Protein AF-A0A1F2QXH3-F1 (afdb_monomer)

Nearest PDB structures (foldseek):
  6x6k-assembly1_AY  TM=5.437E-01  e=1.494E-07  Helicobacter pylori
  6odi-assembly1_b  TM=5.733E-01  e=6.926E-06  Helicobacter pylori
  8cb2-assembly1_BBB  TM=4.309E-01  e=3.042E-05  Helicobacter pylori
  4m2i-assembly2_D  TM=3.153E-01  e=5.247E+00  Streptomyces lavendulae subsp. lavendulae

Solvent-accessible surface area (backbone atoms only — not comparable to full-atom values): 11620 Å² total; per-residue (Å²): 133,90,84,88,84,89,84,82,87,82,92,78,90,79,85,83,77,81,82,71,80,77,81,65,80,76,73,74,74,61,45,71,45,76,43,61,47,71,45,68,47,38,27,28,28,72,49,68,50,31,30,87,76,52,48,59,70,41,73,47,48,23,35,24,72,47,68,34,65,60,84,96,43,74,72,44,53,52,67,17,35,42,32,29,32,27,70,39,57,36,56,32,25,42,85,63,58,61,4,33,36,32,60,43,40,51,32,36,35,41,87,88,72,53,72,43,83,39,54,42,39,48,75,46,62,70,60,83,50,42,74,44,99,86,22,25,42,29,21,49,82,49,66,69,60,50,52,48,44,20,50,48,26,16,51,54,22,19,53,55,21,27,75,77,49,40,75,65,22,16,54,54,20,20,51,54,18,26,51,52,23,44,52,50,43,61,72,37,63,47,42,53,31,73,48,47,53,64,36,43,35,28,31,27,26,74,48,64,41,80,37,76,45,127

pLDDT: mean 84.42, std 15.08, range [40.59, 98.19]

Structure (mmCIF, N/CA/C/O backbone):
data_AF-A0A1F2QXH3-F1
#
_entry.id   AF-A0A1F2QXH3-F1
#
loop_
_atom_site.group_PDB
_atom_site.id
_atom_site.type_symbol
_atom_site.label_atom_id
_atom_site.label_alt_id
_atom_site.label_comp_id
_atom_site.label_asym_id
_atom_site.label_entity_id
_atom_site.label_seq_id
_atom_site.pdbx_PDB_ins_code
_atom_site.Cartn_x
_atom_site.Cartn_y
_atom_site.Cartn_z
_atom_site.occupancy
_atom_site.B_iso_or_equiv
_atom_site.auth_seq_id
_atom_site.auth_comp_id
_atom_site.auth_asym_id
_atom_site.auth_atom_id
_atom_site.pdbx_PDB_model_num
ATOM 1 N N . MET A 1 1 ? -89.488 -0.429 72.319 1.00 43.19 1 MET A N 1
ATOM 2 C CA . MET A 1 1 ? -89.016 -1.521 71.449 1.00 43.19 1 MET A CA 1
ATOM 3 C C . MET A 1 1 ? -87.520 -1.339 71.277 1.00 43.19 1 MET A C 1
ATOM 5 O O . MET A 1 1 ? -87.099 -0.407 70.608 1.00 43.19 1 MET A O 1
ATOM 9 N N . ASP A 1 2 ? -86.755 -2.146 72.014 1.00 47.56 2 ASP A N 1
ATOM 10 C CA . ASP A 1 2 ? -85.315 -2.367 71.854 1.00 47.56 2 ASP A CA 1
ATOM 11 C C . ASP A 1 2 ? -84.936 -2.566 70.381 1.00 47.56 2 ASP A C 1
ATOM 13 O O . ASP A 1 2 ? -85.626 -3.320 69.706 1.00 47.56 2 ASP A O 1
ATOM 17 N N . VAL A 1 3 ? -83.804 -2.004 69.939 1.00 47.72 3 VAL A N 1
ATOM 18 C CA . VAL A 1 3 ? -82.635 -2.803 69.523 1.00 47.72 3 V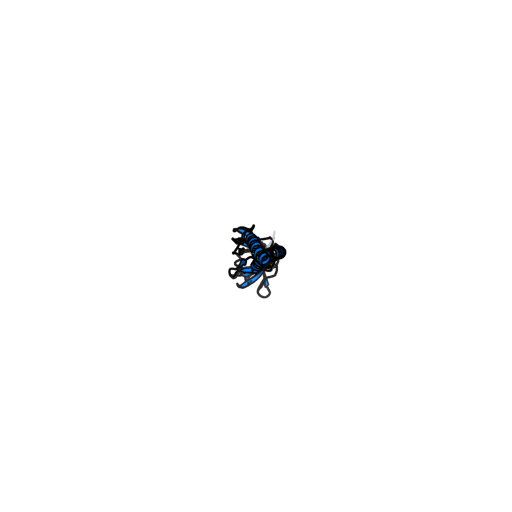AL A CA 1
ATOM 19 C C . VAL A 1 3 ? -81.353 -1.976 69.711 1.00 47.72 3 VAL A C 1
ATOM 21 O O . VAL A 1 3 ? -81.217 -0.843 69.260 1.00 47.72 3 VAL A O 1
ATOM 24 N N . LYS A 1 4 ? -80.422 -2.611 70.423 1.00 43.75 4 LYS A N 1
ATOM 25 C CA . LYS A 1 4 ? -79.055 -2.234 70.795 1.00 43.75 4 LYS A CA 1
ATOM 26 C C . LYS A 1 4 ? -78.066 -2.210 69.615 1.00 43.75 4 LYS A C 1
ATOM 28 O O . LYS A 1 4 ? -78.210 -3.018 68.704 1.00 43.75 4 LYS A O 1
ATOM 33 N N . ARG A 1 5 ? -76.956 -1.473 69.807 1.00 47.88 5 ARG A N 1
ATOM 34 C CA . ARG A 1 5 ? -75.513 -1.852 69.656 1.00 47.88 5 ARG A CA 1
ATOM 35 C C . ARG A 1 5 ? -74.710 -0.733 68.967 1.00 47.88 5 ARG A C 1
ATOM 37 O O . ARG A 1 5 ? -75.031 -0.373 67.849 1.00 47.88 5 ARG A O 1
ATOM 44 N N . THR A 1 6 ? -73.799 -0.014 69.637 1.00 51.16 6 THR A N 1
ATOM 45 C CA . THR A 1 6 ? -72.435 -0.374 70.118 1.00 51.16 6 THR A CA 1
ATOM 46 C C . THR A 1 6 ? -71.360 -0.403 69.015 1.00 51.16 6 THR A C 1
ATOM 48 O O . THR A 1 6 ? -71.464 -1.199 68.092 1.00 51.16 6 THR A O 1
ATOM 51 N N . GLY A 1 7 ? -70.277 0.371 69.218 1.00 40.81 7 GLY A N 1
ATOM 52 C CA . GLY A 1 7 ? -68.955 0.259 68.556 1.00 40.81 7 GLY A CA 1
ATOM 53 C C . GLY A 1 7 ? -68.508 1.595 67.941 1.00 40.81 7 GLY A C 1
ATOM 54 O O . GLY A 1 7 ? -69.050 1.996 66.926 1.00 40.81 7 GLY A O 1
ATOM 55 N N . LYS A 1 8 ? -67.714 2.462 68.587 1.00 40.59 8 LYS A N 1
ATOM 56 C CA . LYS A 1 8 ? -66.284 2.389 68.967 1.00 40.59 8 LYS A CA 1
ATOM 57 C C . LYS A 1 8 ? -65.335 2.219 67.760 1.00 40.59 8 LYS A C 1
ATOM 59 O O . LYS A 1 8 ? -65.174 1.111 67.279 1.00 40.59 8 LYS A O 1
ATOM 64 N N . THR A 1 9 ? -64.725 3.352 67.369 1.00 46.78 9 THR A N 1
ATOM 65 C CA . THR A 1 9 ? -63.380 3.587 66.780 1.00 46.78 9 THR A CA 1
ATOM 66 C C . THR A 1 9 ? -62.863 2.672 65.663 1.00 46.78 9 THR A C 1
ATOM 68 O O . THR A 1 9 ? -62.807 1.468 65.852 1.00 46.78 9 THR A O 1
ATOM 71 N N . ILE A 1 10 ? -62.295 3.262 64.602 1.00 43.28 10 ILE A N 1
ATOM 72 C CA . ILE A 1 10 ? -60.870 3.150 64.202 1.00 43.28 10 ILE A CA 1
ATOM 73 C C . ILE A 1 10 ? -60.689 3.915 62.879 1.00 43.28 10 ILE A C 1
ATOM 75 O O . ILE A 1 10 ? -61.309 3.604 61.866 1.00 43.28 10 ILE A O 1
ATOM 79 N N . ALA A 1 11 ? -59.837 4.939 62.913 1.00 46.81 11 ALA A N 1
ATOM 80 C CA . ALA A 1 11 ? -59.249 5.544 61.730 1.00 46.81 11 ALA A CA 1
ATOM 81 C C . ALA A 1 11 ? -58.214 4.572 61.151 1.00 46.81 11 ALA A C 1
ATOM 83 O O . ALA A 1 11 ? -57.360 4.097 61.897 1.00 46.81 11 ALA A O 1
ATOM 84 N N . LEU A 1 12 ? -58.256 4.304 59.847 1.00 42.94 12 LEU A N 1
ATOM 85 C CA . LEU A 1 12 ? -57.142 3.670 59.149 1.00 42.94 12 LEU A CA 1
ATOM 86 C C . LEU A 1 12 ? -57.014 4.273 57.749 1.00 42.94 12 LEU A C 1
ATOM 88 O O . LEU A 1 12 ? -57.861 4.084 56.879 1.00 42.94 12 LEU A O 1
ATOM 92 N N . ALA A 1 13 ? -55.946 5.047 57.582 1.00 46.00 13 ALA A N 1
ATOM 93 C CA . ALA A 1 13 ? -55.437 5.496 56.303 1.00 46.00 13 ALA A CA 1
ATOM 94 C C . ALA A 1 13 ? -54.865 4.295 55.537 1.00 46.00 13 ALA A C 1
ATOM 96 O O . ALA A 1 13 ? -54.108 3.505 56.098 1.00 46.00 13 ALA A O 1
ATOM 97 N N . ALA A 1 14 ? -55.186 4.186 54.251 1.00 41.81 14 ALA A N 1
ATOM 98 C CA . ALA A 1 14 ? -54.519 3.272 53.333 1.00 41.81 14 ALA A CA 1
ATOM 99 C C . ALA A 1 14 ? -54.140 4.055 52.071 1.00 41.81 14 ALA A C 1
ATOM 101 O O . ALA A 1 14 ? -54.942 4.237 51.158 1.00 41.81 14 ALA A O 1
ATOM 102 N N . ALA A 1 15 ? -52.912 4.574 52.070 1.00 46.06 15 ALA A N 1
ATOM 103 C CA . ALA A 1 15 ? -52.264 5.127 50.893 1.00 46.06 15 ALA A CA 1
ATOM 104 C C . ALA A 1 15 ? -51.845 3.964 49.981 1.00 46.06 15 ALA A C 1
ATOM 106 O O . ALA A 1 15 ? -51.003 3.146 50.350 1.00 46.06 15 ALA A O 1
ATOM 107 N N . LEU A 1 16 ? -52.460 3.877 48.803 1.00 46.31 16 LEU A N 1
ATOM 108 C CA . LEU A 1 16 ? -52.134 2.884 47.786 1.00 46.31 16 LEU A CA 1
ATOM 109 C C . LEU A 1 16 ? -50.914 3.380 46.989 1.00 46.31 16 LEU A C 1
ATOM 111 O O . LEU A 1 16 ? -51.040 4.161 46.048 1.00 46.31 16 LEU A O 1
ATOM 115 N N . LEU A 1 17 ? -49.716 2.962 47.400 1.00 46.75 17 LEU A N 1
ATOM 116 C CA . LEU A 1 17 ? -48.492 3.108 46.610 1.00 46.75 17 LEU A CA 1
ATOM 117 C C . LEU A 1 17 ? -48.537 2.098 45.453 1.00 46.75 17 LEU A C 1
ATOM 119 O O . LEU A 1 17 ? -48.364 0.899 45.666 1.00 46.75 17 LEU A O 1
ATOM 123 N N . LEU A 1 18 ? -48.770 2.579 44.227 1.00 54.09 18 LEU A N 1
ATOM 124 C CA . LEU A 1 18 ? -48.532 1.799 43.012 1.00 54.09 18 LEU A CA 1
ATOM 125 C C . LEU A 1 18 ? -47.026 1.519 42.886 1.00 54.09 18 LEU A C 1
ATOM 127 O O . LEU A 1 18 ? -46.257 2.357 42.418 1.00 54.09 18 LEU A O 1
ATOM 131 N N . ALA A 1 19 ? -46.611 0.321 43.286 1.00 54.59 19 ALA A N 1
ATOM 132 C CA . ALA A 1 19 ? -45.308 -0.245 42.971 1.00 54.59 19 ALA A CA 1
ATOM 133 C C . ALA A 1 19 ? -45.301 -0.733 41.510 1.00 54.59 19 ALA A C 1
ATOM 135 O O . ALA A 1 19 ? -45.427 -1.923 41.231 1.00 54.59 19 ALA A O 1
ATOM 136 N N . GLY A 1 20 ? -45.197 0.201 40.565 1.00 52.56 20 GLY A N 1
ATOM 137 C CA . GLY A 1 20 ? -44.789 -0.114 39.199 1.00 52.56 20 GLY A CA 1
ATOM 138 C C . GLY A 1 20 ? -43.276 -0.291 39.182 1.00 52.56 20 GLY A C 1
ATOM 139 O O . GLY A 1 20 ? -42.546 0.694 39.267 1.00 52.56 20 GLY A O 1
ATOM 140 N N . ALA A 1 21 ? -42.802 -1.535 39.125 1.00 58.12 21 ALA A N 1
ATOM 141 C CA . ALA A 1 21 ? -41.397 -1.828 38.887 1.00 58.12 21 ALA A CA 1
ATOM 142 C C . ALA A 1 21 ? -41.008 -1.252 37.519 1.00 58.12 21 ALA A C 1
ATOM 144 O O . ALA A 1 21 ? -41.403 -1.763 36.474 1.00 58.12 21 ALA A O 1
ATOM 145 N N . LEU A 1 22 ? -40.273 -0.142 37.532 1.00 52.62 22 LEU A N 1
ATOM 146 C CA . LEU A 1 22 ? -39.547 0.331 36.366 1.00 52.62 22 LEU A CA 1
ATOM 147 C C . LEU A 1 22 ? -38.442 -0.697 36.098 1.00 52.62 22 LEU A C 1
ATOM 149 O O . LEU A 1 22 ? -37.388 -0.648 36.731 1.00 52.62 22 LEU A O 1
ATOM 153 N N . ASP A 1 23 ? -38.691 -1.631 35.181 1.00 54.94 23 ASP A N 1
ATOM 154 C CA . ASP A 1 23 ? -37.639 -2.367 34.475 1.00 54.94 23 ASP A CA 1
ATOM 155 C C . ASP A 1 23 ? -36.848 -1.344 33.648 1.00 54.94 23 ASP A C 1
ATOM 157 O O . ASP A 1 23 ? -37.063 -1.145 32.451 1.00 54.94 23 ASP A O 1
ATOM 161 N N . LEU A 1 24 ? -35.965 -0.602 34.319 1.00 64.44 24 LEU A N 1
ATOM 162 C CA . LEU A 1 24 ? -34.979 0.215 33.637 1.00 64.44 24 LEU A CA 1
ATOM 163 C C . LEU A 1 24 ? -34.060 -0.764 32.903 1.00 64.44 24 LEU A C 1
ATOM 165 O O . LEU A 1 24 ? -33.480 -1.633 33.566 1.00 64.44 24 LEU A O 1
ATOM 169 N N . PRO A 1 25 ? -33.895 -0.659 31.570 1.00 59.31 25 PRO A N 1
ATOM 170 C CA . PRO A 1 25 ? -32.881 -1.438 30.887 1.00 59.31 25 PRO A CA 1
ATOM 171 C C . PRO A 1 25 ? -31.562 -1.129 31.585 1.00 59.31 25 PRO A C 1
ATOM 173 O O . PRO A 1 25 ? -31.112 0.019 31.633 1.00 59.31 25 PRO A O 1
ATOM 176 N N . ARG A 1 26 ? -30.986 -2.155 32.212 1.00 57.62 26 ARG A N 1
ATOM 177 C CA . ARG A 1 26 ? -29.678 -2.081 32.845 1.00 57.62 26 ARG A CA 1
ATOM 178 C C . ARG A 1 26 ? -28.713 -1.772 31.709 1.00 57.62 26 ARG A C 1
ATOM 180 O O . ARG A 1 26 ? -28.350 -2.679 30.969 1.00 57.62 26 ARG A O 1
ATOM 187 N N . LEU A 1 27 ? -28.389 -0.491 31.511 1.00 59.16 27 LEU A N 1
ATOM 188 C CA . LEU A 1 27 ? -27.343 -0.064 30.592 1.00 59.16 27 LEU A CA 1
ATOM 189 C C . LEU A 1 27 ? -26.111 -0.872 30.981 1.00 59.16 27 LEU A C 1
ATOM 191 O O . LEU A 1 27 ? -25.538 -0.652 32.049 1.00 59.16 27 LEU A O 1
ATOM 195 N N . ALA A 1 28 ? -25.784 -1.879 30.170 1.00 58.53 28 ALA A N 1
ATOM 196 C CA . ALA A 1 28 ? -24.555 -2.626 30.319 1.00 58.53 28 ALA A CA 1
ATOM 197 C C . ALA A 1 28 ? -23.444 -1.577 30.337 1.00 58.53 28 ALA A C 1
ATOM 199 O O . ALA A 1 28 ? -23.313 -0.783 29.404 1.00 58.53 28 ALA A O 1
ATOM 200 N N . ALA A 1 29 ? -22.739 -1.476 31.460 1.00 58.69 29 ALA A N 1
ATOM 201 C CA . ALA A 1 29 ? -21.642 -0.540 31.580 1.00 58.69 29 ALA A CA 1
ATOM 202 C C . ALA A 1 29 ? -20.585 -0.987 30.569 1.00 58.69 29 ALA A C 1
ATOM 204 O O . ALA A 1 29 ? -19.941 -2.015 30.781 1.00 58.69 29 ALA A O 1
ATOM 205 N N . ALA A 1 30 ? -20.462 -0.251 29.460 1.00 61.12 30 ALA A N 1
ATOM 206 C CA . ALA A 1 30 ? -19.443 -0.495 28.449 1.00 61.12 30 ALA A CA 1
ATOM 207 C C . ALA A 1 30 ? -18.096 -0.571 29.167 1.00 61.12 30 ALA A C 1
ATOM 209 O O . ALA A 1 30 ? -17.6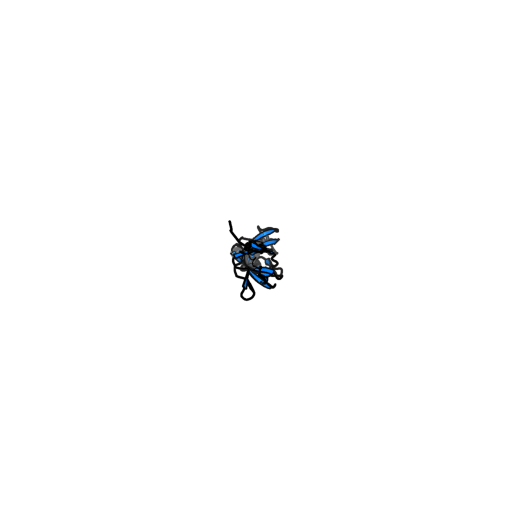34 0.404 29.772 1.00 61.12 30 ALA A O 1
ATOM 210 N N . THR A 1 31 ? -17.500 -1.759 29.186 1.00 72.62 31 THR A N 1
ATOM 211 C CA . THR A 1 31 ? -16.219 -1.939 29.848 1.00 72.62 31 THR A CA 1
ATOM 212 C C . THR A 1 31 ? -15.179 -1.415 28.878 1.00 72.62 31 THR A C 1
ATOM 214 O O . THR A 1 31 ? -14.965 -1.980 27.815 1.00 72.62 31 THR A O 1
ATOM 217 N N . ASN A 1 32 ? -14.540 -0.299 29.203 1.00 81.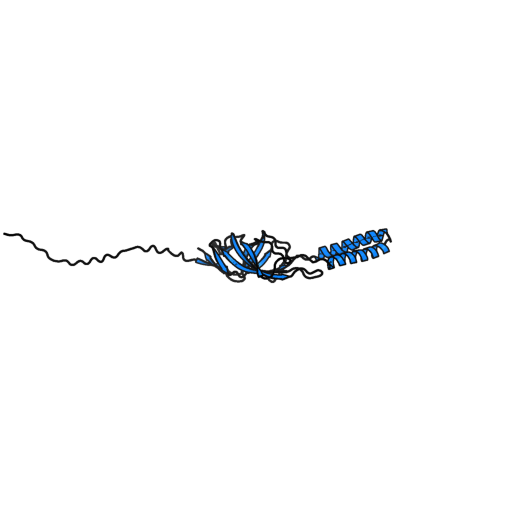00 32 ASN A N 1
ATOM 218 C CA . ASN A 1 32 ? -13.494 0.244 28.347 1.00 81.00 32 ASN A CA 1
ATOM 219 C C . ASN A 1 32 ? -12.200 -0.542 28.568 1.00 81.00 32 ASN A C 1
ATOM 221 O O . ASN A 1 32 ? -11.690 -0.610 29.688 1.00 81.00 32 ASN A O 1
ATOM 225 N N . VAL A 1 33 ? -11.658 -1.127 27.504 1.00 86.19 33 VAL A N 1
ATOM 226 C CA . VAL A 1 33 ? -10.349 -1.782 27.513 1.00 86.19 33 VAL A CA 1
ATOM 227 C C . VAL A 1 33 ? -9.360 -0.901 26.767 1.00 86.19 33 VAL A C 1
ATOM 229 O O . VAL A 1 33 ? -9.598 -0.474 25.640 1.00 86.19 33 VAL A O 1
ATOM 232 N N . LYS A 1 34 ? -8.226 -0.625 27.409 1.00 89.19 34 LYS A N 1
ATOM 233 C CA . LYS A 1 34 ? -7.138 0.140 26.808 1.00 89.19 34 LYS A CA 1
ATOM 234 C C . LYS A 1 34 ? -6.220 -0.802 26.033 1.00 89.19 34 LYS A C 1
ATOM 236 O O . LYS A 1 34 ? -5.584 -1.675 26.623 1.00 89.19 34 LYS A O 1
ATOM 241 N N . LEU A 1 35 ? -6.135 -0.609 24.724 1.00 90.50 35 LEU A N 1
ATOM 242 C CA . LEU A 1 35 ? -5.148 -1.241 23.860 1.00 90.50 35 LEU A CA 1
ATOM 243 C C . LEU A 1 35 ? -3.885 -0.361 23.871 1.00 90.50 35 LEU A C 1
ATOM 245 O O . LEU A 1 35 ? -3.965 0.798 23.464 1.00 90.50 35 LEU A O 1
ATOM 249 N N . PRO A 1 36 ? -2.745 -0.834 24.402 1.00 89.81 36 PRO A N 1
ATOM 250 C CA . PRO A 1 36 ? -1.537 -0.018 24.473 1.00 89.81 36 PRO A CA 1
ATOM 251 C C . PRO A 1 36 ? -0.963 0.263 23.079 1.00 89.81 36 PRO A C 1
ATOM 253 O O . PRO A 1 36 ? -1.231 -0.471 22.125 1.00 89.81 36 PRO A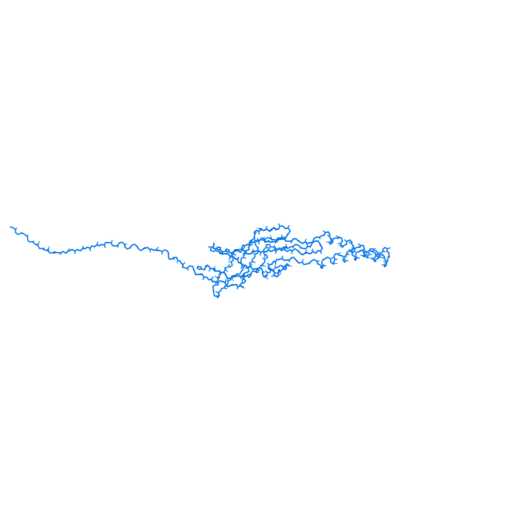 O 1
ATOM 256 N N . GLU A 1 37 ? -0.144 1.310 22.991 1.00 92.12 37 GLU A N 1
ATOM 257 C CA . GLU A 1 37 ? 0.685 1.574 21.813 1.00 92.12 37 GLU A CA 1
ATOM 258 C C . GLU A 1 37 ? 1.623 0.395 21.514 1.00 92.12 37 GLU A C 1
ATOM 260 O O . GLU A 1 37 ? 1.853 -0.491 22.346 1.00 92.12 37 GLU A O 1
ATOM 265 N N . GLY A 1 38 ? 2.132 0.344 20.291 1.00 90.38 38 GLY A N 1
ATOM 266 C CA . GLY A 1 38 ? 3.019 -0.714 19.835 1.00 90.38 38 GLY A CA 1
ATOM 267 C C . GLY A 1 38 ? 2.314 -2.024 19.466 1.00 90.38 38 GLY A C 1
ATOM 268 O O . GLY A 1 38 ? 2.963 -2.936 18.946 1.00 90.38 38 GLY A O 1
ATOM 269 N N . LYS A 1 39 ? 0.999 -2.154 19.690 1.00 92.94 39 LYS A N 1
ATOM 270 C CA . LYS A 1 39 ? 0.228 -3.323 19.245 1.00 92.94 39 LYS A CA 1
ATOM 271 C C . LYS A 1 39 ? 0.032 -3.304 17.734 1.00 92.94 39 LYS A C 1
ATOM 273 O O . LYS A 1 39 ? -0.310 -2.273 17.163 1.00 92.94 39 LYS A O 1
ATOM 278 N N . LYS A 1 40 ? 0.229 -4.471 17.114 1.00 94.81 40 LYS A N 1
ATOM 279 C CA . LYS A 1 40 ? 0.048 -4.675 15.677 1.00 94.81 40 LYS A CA 1
ATOM 280 C C . LYS A 1 40 ? -1.385 -5.079 15.351 1.00 94.81 40 LYS A C 1
ATOM 282 O O . LYS A 1 40 ? -1.970 -5.912 16.046 1.00 94.81 40 LYS A O 1
ATOM 287 N N . ILE A 1 41 ? -1.913 -4.516 14.274 1.00 95.81 41 ILE A N 1
ATOM 288 C CA . ILE A 1 41 ? -3.209 -4.846 13.692 1.00 95.81 41 ILE A CA 1
ATOM 289 C C . ILE A 1 41 ? -2.944 -5.300 12.262 1.00 95.81 41 ILE A C 1
ATOM 291 O O . ILE A 1 41 ? -2.403 -4.545 11.456 1.00 95.81 41 ILE A O 1
ATOM 295 N N . HIS A 1 42 ? -3.314 -6.541 11.962 1.00 97.12 42 HIS A N 1
ATOM 296 C CA . HIS A 1 42 ? -3.181 -7.101 10.623 1.00 97.12 42 HIS A CA 1
ATOM 297 C C . HIS A 1 42 ? -4.500 -6.981 9.880 1.00 97.12 42 HIS A C 1
ATOM 299 O O . HIS A 1 42 ? -5.556 -7.295 10.437 1.00 97.12 42 HIS A O 1
ATOM 305 N N . PHE A 1 43 ? -4.444 -6.522 8.638 1.00 97.31 43 PHE A N 1
ATOM 306 C CA . PHE A 1 43 ? -5.623 -6.327 7.811 1.00 97.31 43 PHE A CA 1
ATOM 307 C C . PHE A 1 43 ? -5.304 -6.533 6.335 1.00 97.31 43 PHE A C 1
ATOM 309 O O . PHE A 1 43 ? -4.153 -6.505 5.904 1.00 97.31 43 PHE A O 1
ATOM 316 N N . THR A 1 44 ? -6.358 -6.735 5.559 1.00 97.62 44 THR A N 1
ATOM 317 C CA . THR A 1 44 ? -6.292 -6.986 4.126 1.00 97.62 44 THR A CA 1
ATOM 318 C C . THR A 1 44 ? -6.960 -5.847 3.373 1.00 97.62 44 THR A C 1
ATOM 320 O O . THR A 1 44 ? -8.078 -5.448 3.697 1.00 97.62 44 THR A O 1
ATOM 323 N N . LEU A 1 45 ? -6.288 -5.319 2.354 1.00 97.31 45 LEU A N 1
ATOM 324 C CA . LEU A 1 45 ? -6.765 -4.164 1.597 1.00 97.31 45 LEU A CA 1
ATOM 325 C C . LEU A 1 45 ? -7.987 -4.511 0.720 1.00 97.31 45 LEU A C 1
ATOM 327 O O . LEU A 1 45 ? -7.969 -5.487 -0.034 1.00 97.31 45 LEU A O 1
ATOM 331 N N . ASN A 1 46 ? -9.039 -3.687 0.751 1.00 96.75 46 ASN A N 1
ATOM 332 C CA . ASN A 1 46 ? -10.281 -3.933 -0.007 1.00 96.75 46 ASN A CA 1
ATOM 333 C C . ASN A 1 46 ? -10.228 -3.467 -1.464 1.00 96.75 46 ASN A C 1
ATOM 335 O O . ASN A 1 46 ? -11.064 -3.850 -2.286 1.00 96.75 46 ASN A O 1
ATOM 339 N N . GLN A 1 47 ? -9.243 -2.646 -1.798 1.00 95.88 47 GLN A N 1
ATOM 340 C CA . GLN A 1 47 ? -9.098 -1.998 -3.094 1.00 95.88 47 GLN A CA 1
ATOM 341 C C . GLN A 1 47 ? -7.641 -1.995 -3.536 1.00 95.88 47 GLN A C 1
ATOM 343 O O . GLN A 1 47 ? -6.748 -2.319 -2.770 1.00 95.88 47 GLN A O 1
ATOM 348 N N . THR A 1 48 ? -7.404 -1.664 -4.801 1.00 96.00 48 THR A N 1
ATOM 349 C CA . THR A 1 48 ? -6.042 -1.516 -5.326 1.00 96.00 48 THR A CA 1
ATOM 350 C C . THR A 1 48 ? -5.612 -0.059 -5.207 1.00 96.00 48 THR A C 1
ATOM 352 O O . THR A 1 48 ? -6.349 0.817 -5.660 1.00 96.00 48 THR A O 1
ATOM 355 N N . LEU A 1 49 ? -4.424 0.191 -4.659 1.00 95.75 49 LEU A N 1
ATOM 356 C CA . LEU A 1 49 ? -3.798 1.514 -4.602 1.00 95.75 49 LEU A CA 1
ATOM 357 C C . LEU A 1 49 ? -2.582 1.543 -5.520 1.00 95.75 49 LEU A C 1
ATOM 359 O O . LEU A 1 49 ? -1.811 0.583 -5.579 1.00 95.75 49 LEU A O 1
ATOM 363 N N . ARG A 1 50 ? -2.435 2.628 -6.287 1.00 95.75 50 ARG A N 1
ATOM 364 C CA . ARG A 1 50 ? -1.351 2.741 -7.269 1.00 95.75 50 ARG A CA 1
ATOM 365 C C . ARG A 1 50 ? -0.795 4.146 -7.343 1.00 95.75 50 ARG A C 1
ATOM 367 O O . ARG A 1 50 ? -1.575 5.076 -7.516 1.00 95.75 50 ARG A O 1
ATOM 374 N N . SER A 1 51 ? 0.524 4.321 -7.347 1.00 94.44 51 SER A N 1
ATOM 375 C CA . SER A 1 51 ? 1.114 5.671 -7.426 1.00 94.44 51 SER A CA 1
ATOM 376 C C . SER A 1 51 ? 0.823 6.398 -8.745 1.00 94.44 5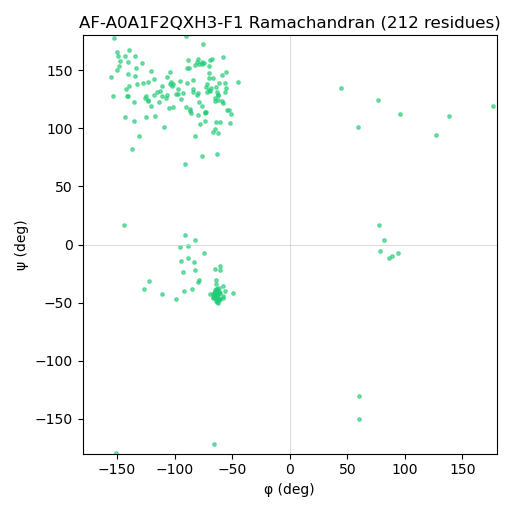1 SER A C 1
ATOM 378 O O . SER A 1 51 ? 0.895 7.620 -8.812 1.00 94.44 51 SER A O 1
ATOM 380 N N . ASP A 1 52 ? 0.475 5.676 -9.813 1.00 93.19 52 ASP A N 1
ATOM 381 C CA . ASP A 1 52 ? 0.139 6.259 -11.115 1.00 93.19 52 ASP A CA 1
ATOM 382 C C . ASP A 1 52 ? -1.341 6.630 -11.293 1.00 93.19 52 ASP A C 1
ATOM 384 O O . ASP A 1 52 ? -1.673 7.298 -12.278 1.00 93.19 52 ASP A O 1
ATOM 388 N N . ARG A 1 53 ? -2.222 6.193 -10.385 1.00 94.56 53 ARG A N 1
ATOM 389 C CA . ARG A 1 53 ? -3.675 6.429 -10.468 1.00 94.56 53 ARG A CA 1
ATOM 390 C C . ARG A 1 53 ? -4.267 7.070 -9.222 1.00 94.56 53 ARG A C 1
ATOM 392 O O . ARG A 1 53 ? -5.162 7.898 -9.372 1.00 94.56 53 ARG A O 1
ATOM 399 N N . SER A 1 54 ? -3.797 6.673 -8.046 1.00 95.56 54 SER A N 1
ATOM 400 C CA . SER A 1 54 ? -4.214 7.240 -6.770 1.00 95.56 54 SER A CA 1
ATOM 401 C C . SER A 1 54 ? -3.693 8.665 -6.616 1.00 95.56 54 SER A C 1
ATOM 403 O O . SER A 1 54 ? -2.681 9.047 -7.212 1.00 95.56 54 SER A O 1
ATOM 405 N N . ARG A 1 55 ? -4.406 9.452 -5.821 1.00 96.00 55 ARG A N 1
ATOM 406 C CA . ARG A 1 55 ? -4.112 10.851 -5.530 1.00 96.00 55 ARG A CA 1
ATOM 407 C C . ARG A 1 55 ? -4.100 11.074 -4.028 1.00 96.00 55 ARG A C 1
ATOM 409 O O . ARG A 1 55 ? -4.727 10.339 -3.272 1.00 96.00 55 ARG A O 1
ATOM 416 N N . GLU A 1 56 ? -3.392 12.113 -3.618 1.00 96.06 56 GLU A N 1
ATOM 417 C CA . GLU A 1 56 ? -3.503 12.633 -2.261 1.00 96.06 56 GLU A CA 1
ATOM 418 C C . GLU A 1 56 ? -4.969 12.972 -1.942 1.00 96.06 56 GLU A C 1
ATOM 420 O O . GLU A 1 56 ? -5.686 13.538 -2.772 1.00 96.06 56 GLU A O 1
ATOM 425 N N . GLY A 1 57 ? -5.418 12.567 -0.756 1.00 96.56 57 GLY A N 1
ATOM 426 C CA . GLY A 1 57 ? -6.803 12.653 -0.304 1.00 96.56 57 GLY A CA 1
ATOM 427 C C . GLY A 1 57 ? -7.674 11.440 -0.649 1.00 96.56 57 GLY A C 1
ATOM 428 O O . GLY A 1 57 ? -8.787 11.343 -0.125 1.00 96.56 57 GLY A O 1
ATOM 429 N N . ASP A 1 58 ? -7.203 10.498 -1.477 1.00 97.38 58 ASP A N 1
ATOM 430 C CA . ASP A 1 58 ? -7.974 9.294 -1.798 1.00 97.38 58 ASP A CA 1
ATOM 431 C C . ASP A 1 58 ? -8.211 8.451 -0.541 1.00 97.38 58 ASP A C 1
ATOM 433 O O . ASP A 1 58 ? -7.286 8.125 0.207 1.00 97.38 58 ASP A O 1
ATOM 437 N N . LYS A 1 59 ? -9.464 8.048 -0.328 1.00 97.50 59 LYS A N 1
ATOM 438 C CA . LYS A 1 59 ? -9.842 7.185 0.791 1.00 97.50 59 LYS A CA 1
ATOM 439 C C . LYS A 1 59 ? -9.616 5.721 0.454 1.00 97.50 59 LYS A C 1
ATOM 441 O O . LYS A 1 59 ? -9.926 5.261 -0.650 1.00 97.50 59 LYS A O 1
ATOM 446 N N . PHE A 1 60 ? -9.148 4.968 1.442 1.00 97.50 60 PHE A N 1
ATOM 447 C CA . PHE A 1 60 ? -9.036 3.525 1.342 1.00 97.50 60 PHE A CA 1
ATOM 448 C C . PHE A 1 60 ? -9.553 2.792 2.569 1.00 97.50 60 PHE A C 1
ATOM 450 O O . PHE A 1 60 ? -9.760 3.375 3.632 1.00 97.50 60 PHE A O 1
ATOM 457 N N . SER A 1 61 ? -9.813 1.500 2.386 1.00 97.88 61 SER A N 1
ATOM 458 C CA . SER A 1 61 ? -10.276 0.627 3.453 1.00 97.88 61 SER A CA 1
ATOM 459 C C . SER A 1 61 ? -9.630 -0.749 3.381 1.00 97.88 61 SER A C 1
ATOM 461 O O . SER A 1 61 ? -9.201 -1.208 2.315 1.00 97.88 61 SER A O 1
ATOM 463 N N . GLY A 1 62 ? -9.610 -1.426 4.518 1.00 97.69 62 GLY A N 1
ATOM 464 C CA . GLY A 1 62 ? -9.252 -2.829 4.620 1.00 97.69 62 GLY A CA 1
ATOM 465 C C . GLY A 1 62 ? -9.964 -3.502 5.782 1.00 97.69 62 GLY A C 1
ATOM 466 O O . GLY A 1 62 ? -10.550 -2.839 6.633 1.00 97.69 62 GLY A O 1
ATOM 467 N N . VAL A 1 63 ? -9.940 -4.829 5.796 1.00 98.19 63 VAL A N 1
ATOM 468 C CA . VAL A 1 63 ? -10.616 -5.644 6.810 1.00 98.19 63 VAL A CA 1
ATOM 469 C C . VAL A 1 63 ? -9.579 -6.316 7.690 1.00 98.19 63 VAL A C 1
ATOM 471 O O . VAL A 1 63 ? -8.668 -6.964 7.179 1.00 98.19 63 VAL A O 1
ATOM 474 N N . VAL A 1 64 ? -9.716 -6.169 9.006 1.00 97.75 64 VAL A N 1
ATOM 475 C CA . VAL A 1 64 ? -8.859 -6.819 10.000 1.00 97.75 64 VAL A CA 1
ATOM 476 C C . VAL A 1 64 ? -8.923 -8.330 9.811 1.00 97.75 64 VAL A C 1
ATOM 478 O O . VAL A 1 64 ? -9.995 -8.931 9.878 1.00 97.75 64 VAL A O 1
ATOM 481 N N . SER A 1 65 ? -7.760 -8.935 9.583 1.00 96.31 65 SER A N 1
ATOM 482 C CA . SER A 1 65 ? -7.602 -10.357 9.270 1.00 96.31 65 SER A CA 1
ATOM 483 C C . SER A 1 65 ? -7.305 -11.212 10.503 1.00 96.31 65 SER A C 1
ATOM 485 O O . SER A 1 65 ? -7.386 -12.435 10.432 1.00 96.31 65 SER A O 1
ATOM 487 N N . ARG A 1 66 ? -6.943 -10.590 11.637 1.00 95.06 66 ARG A N 1
ATOM 488 C CA . ARG A 1 66 ? -6.624 -11.281 12.895 1.00 95.06 66 ARG A CA 1
ATOM 489 C C . ARG A 1 66 ? -7.191 -10.555 14.112 1.00 95.06 66 ARG A C 1
ATOM 491 O O . ARG A 1 66 ? -7.012 -9.352 14.264 1.00 95.06 66 ARG A O 1
ATOM 498 N N . ASN A 1 67 ? -7.775 -11.322 15.032 1.00 94.25 67 ASN A N 1
ATOM 499 C CA . ASN A 1 67 ? -8.213 -10.834 16.342 1.00 94.25 67 ASN A CA 1
ATOM 500 C C . ASN A 1 67 ? -7.044 -10.235 17.150 1.00 94.25 67 ASN A C 1
ATOM 502 O O . ASN A 1 67 ? -6.074 -10.933 17.457 1.00 94.25 67 ASN A O 1
ATOM 506 N N . VAL A 1 68 ? -7.175 -8.979 17.576 1.00 93.19 68 VAL A N 1
ATOM 507 C CA . VAL A 1 68 ? -6.226 -8.295 18.468 1.00 93.19 68 VAL A CA 1
ATOM 508 C C . VAL A 1 68 ? -6.708 -8.431 19.906 1.00 93.19 68 VAL A C 1
ATOM 510 O O . VAL A 1 68 ? -7.840 -8.066 20.231 1.00 93.19 68 VAL A O 1
ATOM 513 N N . ARG A 1 69 ? -5.848 -8.956 20.784 1.00 90.81 69 ARG A N 1
ATOM 514 C CA . ARG A 1 69 ? -6.199 -9.291 22.171 1.00 90.81 69 ARG A CA 1
ATOM 515 C C . ARG A 1 69 ? -5.351 -8.544 23.197 1.00 90.81 69 ARG A C 1
ATOM 517 O O . ARG A 1 69 ? -4.174 -8.259 22.963 1.00 90.81 69 ARG A O 1
ATOM 524 N N . VAL A 1 70 ? -5.949 -8.277 24.357 1.00 87.25 70 VAL A N 1
ATOM 525 C CA . VAL A 1 70 ? -5.269 -7.813 25.577 1.00 87.25 70 VAL A CA 1
ATOM 526 C C . VAL A 1 70 ? -5.636 -8.780 26.698 1.00 87.25 70 VAL A C 1
ATOM 528 O O . VAL A 1 70 ? -6.788 -8.829 27.128 1.00 87.25 70 VAL A O 1
ATOM 531 N N . GLY A 1 71 ? -4.663 -9.583 27.139 1.00 85.12 71 GLY A N 1
ATOM 532 C CA . GLY A 1 71 ? -4.944 -10.756 27.972 1.00 85.12 71 GLY A CA 1
ATOM 533 C C . GLY A 1 71 ? -5.865 -11.728 27.229 1.00 85.12 71 GLY A C 1
ATOM 534 O O . GLY A 1 71 ? -5.642 -12.007 26.051 1.00 85.12 71 GLY A O 1
ATOM 535 N N . ASP A 1 72 ? -6.934 -12.164 27.892 1.00 82.44 72 ASP A N 1
ATOM 536 C CA . ASP A 1 72 ? -7.916 -13.106 27.333 1.00 82.44 72 ASP A CA 1
ATOM 537 C C . ASP A 1 72 ? -9.063 -12.428 26.564 1.00 82.44 72 ASP A C 1
ATOM 539 O O . ASP A 1 72 ? -9.940 -13.099 26.021 1.00 82.44 72 ASP A O 1
ATOM 543 N N . LYS A 1 73 ? -9.083 -11.090 26.501 1.00 85.75 73 LYS A N 1
ATOM 544 C CA . LYS A 1 73 ? -10.155 -10.333 25.841 1.00 85.75 73 LYS A CA 1
ATOM 545 C C . LYS A 1 73 ? -9.764 -9.938 24.421 1.00 85.75 73 LYS A C 1
ATOM 547 O O . LYS A 1 73 ? -8.710 -9.337 24.203 1.00 85.75 73 LYS A O 1
ATOM 552 N N . THR A 1 74 ? -10.645 -10.227 23.464 1.00 89.81 74 THR A N 1
ATOM 553 C CA . THR A 1 74 ? -10.560 -9.688 22.100 1.00 89.81 74 THR A CA 1
ATOM 554 C C . THR A 1 74 ? -11.022 -8.240 22.113 1.00 89.81 74 THR A C 1
ATOM 556 O O . THR A 1 74 ? -12.150 -7.950 22.492 1.00 89.81 74 THR A O 1
ATOM 559 N N . VAL A 1 75 ? -10.122 -7.341 21.730 1.00 91.44 75 VAL A N 1
ATOM 560 C CA . VAL A 1 75 ? -10.345 -5.895 21.749 1.00 91.44 75 VAL A CA 1
ATOM 561 C C . VAL A 1 75 ? -10.731 -5.402 20.360 1.00 91.44 75 VAL A C 1
ATOM 563 O O . VAL A 1 75 ? -11.712 -4.687 20.216 1.00 91.44 75 VAL A O 1
ATOM 566 N N . ILE A 1 76 ? -10.000 -5.833 19.331 1.00 93.88 76 ILE A N 1
ATOM 567 C CA . ILE A 1 76 ? -10.363 -5.587 17.933 1.00 93.88 76 ILE A CA 1
ATOM 568 C C . ILE A 1 76 ? -10.606 -6.953 17.294 1.00 93.88 76 ILE A C 1
ATOM 570 O O . ILE A 1 76 ? -9.653 -7.726 17.156 1.00 93.88 76 ILE A O 1
ATOM 574 N N . PRO A 1 77 ? -11.855 -7.295 16.957 1.00 94.44 77 PRO A N 1
ATOM 575 C CA . PRO A 1 77 ? -12.151 -8.554 16.302 1.00 94.44 77 PRO A CA 1
ATOM 576 C C . PRO A 1 77 ? -11.736 -8.526 14.827 1.00 94.44 77 PRO A C 1
ATOM 578 O O . PRO A 1 77 ? -11.666 -7.471 14.192 1.00 94.44 77 PRO A O 1
ATOM 581 N N . GLU A 1 78 ? -11.506 -9.710 14.270 1.00 96.00 78 GLU A N 1
ATOM 582 C CA . GLU A 1 78 ? -11.486 -9.897 12.823 1.00 96.00 78 GLU A CA 1
ATOM 583 C C . GLU A 1 78 ? -12.803 -9.413 12.200 1.00 96.00 78 GLU A C 1
ATOM 585 O O . GLU A 1 78 ? -13.863 -9.445 12.829 1.00 96.00 78 GLU A O 1
ATOM 590 N N . GLY A 1 79 ? -12.732 -8.912 10.970 1.00 95.88 79 GLY A N 1
ATOM 591 C CA . GLY A 1 79 ? -13.883 -8.299 10.308 1.00 95.88 79 GLY A CA 1
ATOM 592 C C . GLY A 1 79 ? -14.088 -6.813 10.624 1.00 95.88 79 GLY A C 1
ATOM 593 O O . GLY A 1 79 ? -14.851 -6.165 9.912 1.00 95.88 79 GLY A O 1
ATOM 594 N N . ALA A 1 80 ? -13.394 -6.248 11.622 1.00 96.75 80 ALA A N 1
ATOM 595 C CA . ALA A 1 80 ? -13.346 -4.796 11.805 1.00 96.75 80 ALA A CA 1
ATOM 596 C C . ALA A 1 80 ? -12.773 -4.113 10.549 1.00 96.75 80 ALA A C 1
ATOM 598 O O . ALA A 1 80 ? -11.903 -4.668 9.873 1.00 96.75 80 ALA A O 1
ATOM 599 N N . VAL A 1 81 ? -13.249 -2.913 10.224 1.00 98.00 81 VAL A N 1
ATOM 600 C CA . VAL A 1 81 ? -12.849 -2.189 9.012 1.00 98.00 81 VAL A CA 1
ATOM 601 C C . VAL A 1 81 ? -11.894 -1.065 9.383 1.00 98.00 81 VAL A C 1
ATOM 603 O O . VAL A 1 81 ? -12.268 -0.130 10.081 1.00 98.00 81 VAL A O 1
ATOM 606 N N . VAL A 1 82 ? -10.664 -1.135 8.884 1.00 97.75 82 VAL A N 1
ATOM 607 C CA . VAL A 1 82 ? -9.697 -0.035 8.958 1.00 97.75 82 VAL A CA 1
ATOM 608 C C . VAL A 1 82 ? -9.963 0.912 7.796 1.00 97.75 82 VAL A C 1
ATOM 610 O O . VAL A 1 82 ? -10.072 0.470 6.648 1.00 97.75 82 VAL A O 1
ATOM 613 N N . ARG A 1 83 ? -10.054 2.210 8.079 1.00 97.81 83 ARG A N 1
ATOM 614 C CA . ARG A 1 83 ? -10.204 3.276 7.086 1.00 97.81 83 ARG A CA 1
ATOM 615 C C . ARG A 1 83 ? -9.002 4.206 7.147 1.00 97.81 83 ARG A C 1
ATOM 617 O O . ARG A 1 83 ? -8.476 4.499 8.217 1.00 97.81 83 ARG A O 1
ATOM 624 N N . GLY A 1 84 ? -8.577 4.667 5.982 1.00 96.75 84 GLY A N 1
ATOM 625 C CA . GLY A 1 84 ? -7.422 5.538 5.860 1.00 96.75 84 GLY A CA 1
ATOM 626 C C . GLY A 1 84 ? -7.490 6.451 4.651 1.00 96.75 84 GLY A C 1
ATOM 627 O O . GLY A 1 84 ? -8.420 6.390 3.835 1.00 96.75 84 GLY A O 1
ATOM 628 N N . THR A 1 85 ? -6.467 7.286 4.535 1.00 97.19 85 THR A N 1
ATOM 629 C CA . THR A 1 85 ? -6.319 8.277 3.473 1.00 97.19 85 THR A CA 1
ATOM 630 C C . THR A 1 85 ? -4.917 8.221 2.896 1.00 97.19 85 THR A C 1
ATOM 632 O O . THR A 1 85 ? -3.937 8.110 3.626 1.00 97.19 85 THR A O 1
ATOM 635 N N . VAL A 1 86 ? -4.807 8.323 1.578 1.00 96.81 86 VAL A N 1
ATOM 636 C CA . VAL A 1 86 ? -3.522 8.529 0.912 1.00 96.81 86 VAL A CA 1
ATOM 637 C C . VAL A 1 86 ? -3.081 9.971 1.162 1.00 96.81 86 VAL A C 1
ATOM 639 O O . VAL A 1 86 ? -3.740 10.898 0.699 1.00 96.81 86 VAL A O 1
ATOM 642 N N . THR A 1 87 ? -1.994 10.180 1.899 1.00 95.56 87 THR A N 1
ATOM 643 C CA . THR A 1 87 ? -1.520 11.525 2.284 1.00 95.56 87 THR A CA 1
ATOM 644 C C . THR A 1 87 ? -0.511 12.106 1.310 1.00 95.56 87 THR A C 1
ATOM 646 O O . THR A 1 87 ? -0.375 13.317 1.224 1.00 95.56 87 THR A O 1
ATOM 649 N N . SER A 1 88 ? 0.187 11.264 0.554 1.00 94.50 88 SER A N 1
ATOM 650 C CA . SER A 1 88 ? 1.138 11.712 -0.458 1.00 94.50 88 SER A CA 1
ATOM 651 C C . SER A 1 88 ? 1.310 10.640 -1.523 1.00 94.50 88 SER A C 1
ATOM 653 O O . SER A 1 88 ? 1.293 9.441 -1.236 1.00 94.50 88 SER A O 1
ATOM 655 N N . VAL A 1 89 ? 1.476 11.070 -2.774 1.00 94.94 89 VAL A N 1
ATOM 656 C CA . VAL A 1 89 ? 1.767 10.181 -3.901 1.00 94.94 89 VAL A CA 1
ATOM 657 C C . VAL A 1 89 ? 2.865 10.780 -4.757 1.00 94.94 89 VAL A C 1
ATOM 659 O O . VAL A 1 89 ? 2.719 11.850 -5.348 1.00 94.94 89 VAL A O 1
ATOM 662 N N . LYS A 1 90 ? 3.944 10.024 -4.921 1.00 93.62 90 LYS A N 1
ATOM 663 C CA . LYS A 1 90 ? 5.055 10.361 -5.799 1.00 93.62 90 LYS A CA 1
ATOM 664 C C . LYS A 1 90 ? 5.264 9.246 -6.802 1.00 93.62 90 LYS A C 1
ATOM 666 O O . LYS A 1 90 ? 5.483 8.087 -6.469 1.00 93.62 90 LYS A O 1
ATOM 671 N N . ARG A 1 91 ? 5.215 9.611 -8.076 1.00 92.44 91 ARG A N 1
ATOM 672 C CA . ARG A 1 91 ? 5.418 8.668 -9.175 1.00 92.44 91 ARG A CA 1
ATOM 673 C C . ARG A 1 91 ? 6.884 8.366 -9.402 1.00 92.44 91 ARG A C 1
ATOM 675 O O . ARG A 1 91 ? 7.751 9.208 -9.168 1.00 92.44 91 ARG A O 1
ATOM 682 N N . SER A 1 92 ? 7.139 7.199 -9.978 1.00 90.75 92 SER A N 1
ATOM 683 C CA . SER A 1 92 ? 8.493 6.823 -10.368 1.00 90.75 92 SER A CA 1
ATOM 684 C C . SER A 1 92 ? 9.075 7.775 -11.411 1.00 90.75 92 SER A C 1
ATOM 686 O O . SER A 1 92 ? 8.413 8.219 -12.364 1.00 90.75 92 SER A O 1
ATOM 688 N N . GLY A 1 93 ? 10.351 8.098 -11.228 1.00 87.62 93 GLY A N 1
ATOM 689 C CA . GLY A 1 93 ? 11.134 8.814 -12.218 1.00 87.62 93 GLY A CA 1
ATOM 690 C C . GLY A 1 93 ? 11.532 7.907 -13.380 1.00 87.62 93 GLY A C 1
ATOM 691 O O . GLY A 1 93 ? 11.314 6.697 -13.368 1.00 87.62 93 GLY A O 1
ATOM 692 N N . ARG A 1 94 ? 12.119 8.510 -14.415 1.00 82.56 94 ARG A N 1
ATOM 693 C CA . ARG A 1 94 ? 12.646 7.768 -15.573 1.00 82.56 94 ARG A CA 1
ATOM 694 C C . ARG A 1 94 ? 14.057 7.241 -15.356 1.00 82.56 94 ARG A C 1
ATOM 696 O O . ARG A 1 94 ? 14.379 6.131 -15.739 1.00 82.56 94 ARG A O 1
ATOM 703 N N . VAL A 1 95 ? 14.885 8.044 -14.695 1.00 71.56 95 VAL A N 1
ATOM 704 C CA . VAL A 1 95 ? 16.314 7.749 -14.507 1.00 71.56 95 VAL A CA 1
ATOM 705 C C . VAL A 1 95 ? 16.631 7.427 -13.050 1.00 71.56 95 VAL A C 1
ATOM 707 O O . VAL A 1 95 ? 17.404 6.523 -12.749 1.00 71.56 95 VAL A O 1
ATOM 710 N N . LYS A 1 96 ? 16.048 8.197 -12.128 1.00 72.44 96 LYS A N 1
ATOM 711 C CA . LYS A 1 96 ? 16.204 8.071 -10.676 1.00 72.44 96 LYS A CA 1
ATOM 712 C C . LYS A 1 96 ? 14.897 8.476 -10.000 1.00 72.44 96 LYS A C 1
ATOM 714 O O . LYS A 1 96 ? 14.118 9.229 -10.581 1.00 72.44 96 LYS A O 1
ATOM 719 N N . GLY A 1 97 ? 14.706 8.011 -8.770 1.00 82.38 97 GLY A N 1
ATOM 720 C CA . GLY A 1 97 ? 13.492 8.236 -7.989 1.00 82.38 97 GLY A CA 1
ATOM 721 C C . GLY A 1 97 ? 12.529 7.064 -8.130 1.00 82.38 97 GLY A C 1
ATOM 722 O O . GLY A 1 97 ? 11.999 6.812 -9.214 1.00 82.38 97 GLY A O 1
ATOM 723 N N . LYS A 1 98 ? 12.340 6.338 -7.030 1.00 89.06 98 LYS A N 1
ATOM 724 C CA . LYS A 1 98 ? 11.310 5.307 -6.917 1.00 89.06 98 LYS A CA 1
ATOM 725 C C . LYS A 1 98 ? 9.952 5.983 -6.718 1.00 89.06 98 LYS A C 1
ATOM 727 O O . LYS A 1 98 ? 9.894 7.143 -6.310 1.00 89.06 98 LYS A O 1
ATOM 732 N N . ALA A 1 99 ? 8.883 5.273 -7.057 1.00 91.44 99 ALA A N 1
ATOM 733 C CA . ALA A 1 99 ? 7.563 5.710 -6.641 1.00 91.44 99 ALA A CA 1
ATOM 734 C C . ALA A 1 99 ? 7.418 5.537 -5.126 1.00 91.44 99 ALA A C 1
ATOM 736 O O . ALA A 1 99 ? 7.933 4.566 -4.576 1.00 91.44 99 ALA A O 1
ATOM 737 N N . GLU A 1 100 ? 6.727 6.469 -4.484 1.00 93.12 100 GLU A N 1
ATOM 738 C CA . GLU A 1 100 ? 6.459 6.495 -3.046 1.00 93.12 100 GLU A CA 1
ATOM 739 C C . GLU A 1 100 ? 4.979 6.834 -2.837 1.00 93.12 100 GLU A C 1
ATOM 741 O O . GLU A 1 100 ? 4.383 7.586 -3.614 1.00 93.12 100 GLU A O 1
ATOM 746 N N . MET A 1 101 ? 4.375 6.252 -1.812 1.00 94.38 101 MET A N 1
ATOM 747 C CA . MET A 1 101 ? 3.009 6.522 -1.392 1.00 94.38 101 MET A CA 1
ATOM 748 C C . MET A 1 101 ? 2.953 6.511 0.129 1.00 94.38 101 MET A C 1
ATOM 750 O O . MET A 1 101 ? 3.375 5.541 0.751 1.00 94.38 101 MET A O 1
ATOM 754 N N . GLU A 1 102 ? 2.410 7.564 0.721 1.00 94.56 102 GLU A N 1
ATOM 755 C CA . GLU A 1 102 ? 2.182 7.639 2.162 1.00 94.56 102 GLU A CA 1
ATOM 756 C C . GLU A 1 102 ? 0.707 7.404 2.468 1.00 94.56 102 GLU A C 1
ATOM 758 O O . GLU A 1 102 ? -0.182 7.854 1.735 1.00 94.56 102 GLU A O 1
ATOM 763 N N . LEU A 1 103 ? 0.461 6.662 3.545 1.00 95.00 103 LEU A N 1
ATOM 764 C CA . LEU A 1 103 ? -0.864 6.243 3.973 1.00 95.00 103 LEU A CA 1
ATOM 765 C C . LEU A 1 103 ? -1.064 6.665 5.428 1.00 95.00 103 LEU A C 1
ATOM 767 O O . LEU A 1 103 ? -0.274 6.300 6.292 1.00 95.00 103 LEU A O 1
ATOM 771 N N . SER A 1 104 ? -2.149 7.387 5.690 1.00 95.06 104 SER A N 1
ATOM 772 C CA . SER A 1 104 ? -2.661 7.627 7.037 1.00 95.06 104 SER A CA 1
ATOM 773 C C . SER A 1 104 ? -3.748 6.611 7.362 1.00 95.06 104 SER A C 1
ATOM 775 O O . SER A 1 104 ? -4.580 6.285 6.509 1.00 95.06 104 SER A O 1
ATOM 777 N N . PHE A 1 105 ? -3.752 6.126 8.600 1.00 96.31 105 PHE A N 1
ATOM 778 C CA . PHE A 1 105 ? -4.766 5.226 9.138 1.00 96.31 105 PHE A CA 1
ATOM 779 C C . PHE A 1 105 ? -5.600 6.004 10.143 1.00 96.31 105 PHE A C 1
ATOM 781 O O . PHE A 1 105 ? -5.155 6.226 11.263 1.00 96.31 105 PHE A O 1
ATOM 788 N N . ASP A 1 106 ? -6.783 6.435 9.714 1.00 95.25 106 ASP A N 1
ATOM 789 C CA . ASP A 1 106 ? -7.540 7.486 10.395 1.00 95.25 106 ASP A CA 1
ATOM 790 C C . ASP A 1 106 ? -8.518 6.907 11.421 1.00 95.25 106 ASP A C 1
ATOM 792 O O . ASP A 1 106 ? -8.690 7.450 12.509 1.00 95.25 106 ASP A O 1
ATOM 796 N N . GLU A 1 107 ? -9.179 5.796 11.082 1.00 96.62 107 GLU A N 1
ATOM 797 C CA . GLU A 1 107 ? -10.279 5.249 11.876 1.00 96.62 107 GLU A CA 1
ATOM 798 C C . GLU A 1 107 ? -10.350 3.720 11.783 1.00 96.62 107 GLU A C 1
ATOM 800 O O . GLU A 1 107 ? -9.976 3.108 10.776 1.00 96.62 107 GLU A O 1
ATOM 805 N N . ILE A 1 108 ? -10.899 3.097 12.825 1.00 96.75 108 ILE A N 1
ATOM 806 C CA . ILE A 1 108 ? -11.315 1.696 12.811 1.00 96.75 108 ILE A CA 1
ATOM 807 C C . ILE A 1 108 ? -12.783 1.564 13.213 1.00 96.75 108 ILE A C 1
ATOM 809 O O . ILE A 1 108 ? -13.213 2.059 14.253 1.00 96.75 108 ILE A O 1
ATOM 813 N N . GLU A 1 109 ? -13.551 0.871 12.383 1.00 96.81 109 GLU A N 1
ATOM 814 C CA . GLU A 1 109 ? -14.962 0.571 12.594 1.00 96.81 109 GLU A CA 1
ATOM 815 C C . GLU A 1 109 ? -15.103 -0.873 13.080 1.00 96.81 109 GLU A C 1
ATOM 817 O O . GLU A 1 109 ? -14.705 -1.829 12.408 1.00 96.81 109 GLU A O 1
ATOM 822 N N . LEU A 1 110 ? -15.642 -1.034 14.283 1.00 94.88 110 LEU A N 1
ATOM 823 C CA . LEU A 1 110 ? -15.870 -2.334 14.897 1.00 94.88 110 LEU A CA 1
ATOM 824 C C . LEU A 1 110 ? -17.161 -2.977 14.355 1.00 94.88 110 LEU A C 1
ATOM 826 O O . LEU A 1 110 ? -18.082 -2.265 13.956 1.00 94.88 110 LEU A O 1
ATOM 830 N N . PRO A 1 111 ? -17.311 -4.314 14.426 1.00 91.88 111 PRO A N 1
ATOM 831 C CA . PRO A 1 111 ? -18.528 -5.001 13.978 1.00 91.88 111 PRO A CA 1
ATOM 832 C C . PRO A 1 111 ? -19.818 -4.587 14.706 1.00 91.88 111 PRO A C 1
ATOM 834 O O . PRO A 1 111 ? -20.909 -4.827 14.200 1.00 91.88 111 PRO A O 1
ATOM 837 N N . ASN A 1 112 ? -19.715 -3.968 15.887 1.00 88.12 112 ASN A N 1
ATOM 838 C CA . ASN A 1 112 ? -20.855 -3.397 16.614 1.00 88.12 112 ASN A CA 1
ATOM 839 C C . ASN A 1 112 ? -21.256 -1.991 16.114 1.00 88.12 112 ASN A C 1
ATOM 841 O O . ASN A 1 112 ? -22.132 -1.367 16.709 1.00 88.12 112 ASN A O 1
ATOM 845 N N . GLY A 1 113 ? -20.615 -1.480 15.056 1.00 89.38 113 GLY A N 1
ATOM 846 C CA . GLY A 1 113 ? -20.882 -0.171 14.457 1.00 89.38 113 GLY A CA 1
ATOM 847 C C . GLY A 1 113 ? -20.220 1.009 15.172 1.00 89.38 113 GLY A C 1
ATOM 848 O O . GLY A 1 113 ? -20.451 2.154 14.791 1.00 89.38 113 GLY A O 1
ATOM 849 N N . LYS A 1 114 ? -19.409 0.769 16.213 1.00 91.12 114 LYS A N 1
ATOM 850 C CA . LYS A 1 114 ? -18.640 1.831 16.875 1.00 91.12 114 LYS A CA 1
ATOM 851 C C . LYS A 1 114 ? -17.376 2.136 16.069 1.00 91.12 114 LYS A C 1
ATOM 853 O O . LYS A 1 114 ? -16.591 1.232 15.786 1.00 91.12 114 LYS A O 1
ATOM 858 N N . THR A 1 115 ? -17.159 3.412 15.767 1.00 94.25 115 THR A N 1
ATOM 859 C CA . THR A 1 115 ? -15.944 3.910 15.110 1.00 94.25 115 THR A CA 1
ATOM 860 C C . THR A 1 115 ? -15.018 4.550 16.133 1.00 94.25 115 THR A C 1
ATOM 862 O O . THR A 1 115 ? -15.478 5.265 17.024 1.00 94.25 115 THR A O 1
ATOM 865 N N . LEU A 1 116 ? -13.722 4.280 16.014 1.00 94.12 116 LEU A N 1
ATOM 866 C CA . LEU A 1 116 ? -12.688 4.812 16.892 1.00 94.12 116 LEU A CA 1
ATOM 867 C C . LEU A 1 116 ? -11.578 5.463 16.070 1.00 94.12 116 LEU A C 1
ATOM 869 O O . LEU A 1 116 ? -11.135 4.885 15.077 1.00 94.12 116 LEU A O 1
ATOM 873 N N . ASP A 1 117 ? -11.087 6.609 16.540 1.00 95.12 117 ASP A N 1
ATOM 874 C CA . ASP A 1 117 ? -9.929 7.281 15.951 1.00 95.12 117 ASP A CA 1
ATOM 875 C C . ASP A 1 117 ? -8.692 6.395 16.066 1.00 95.12 117 ASP A C 1
ATOM 877 O O . ASP A 1 117 ? -8.278 5.995 17.161 1.00 95.12 117 ASP A O 1
ATOM 881 N N . LEU A 1 118 ? -8.075 6.129 14.927 1.00 94.00 118 LEU A N 1
ATOM 882 C CA . LEU A 1 118 ? -6.877 5.331 14.810 1.00 94.00 118 LEU A CA 1
ATOM 883 C C . LEU A 1 118 ? -5.688 6.268 14.581 1.00 94.00 118 LEU A C 1
ATOM 885 O O . LEU A 1 118 ? -5.775 7.260 13.870 1.00 94.00 118 LEU A O 1
ATOM 889 N N . ALA A 1 119 ? -4.577 5.978 15.244 1.00 93.50 119 ALA A N 1
ATOM 890 C CA . ALA A 1 119 ? -3.294 6.604 14.961 1.00 93.50 119 ALA A CA 1
ATOM 891 C C . ALA A 1 119 ? -2.275 5.474 14.955 1.00 93.50 119 ALA A C 1
ATOM 893 O O . ALA A 1 119 ? -2.019 4.851 15.994 1.00 93.50 119 ALA A O 1
ATOM 894 N N . ALA A 1 120 ? -1.829 5.126 13.758 1.00 93.44 120 ALA A N 1
ATOM 895 C CA . ALA A 1 120 ? -0.986 3.977 13.530 1.00 93.44 120 ALA A CA 1
ATOM 896 C C . ALA A 1 120 ? -0.067 4.214 12.336 1.00 93.44 120 ALA A C 1
ATOM 898 O O . ALA A 1 120 ? -0.462 4.855 11.362 1.00 93.44 120 ALA A O 1
ATOM 899 N N . SER A 1 121 ? 1.103 3.592 12.386 1.00 92.31 121 SER A N 1
ATOM 900 C CA . SER A 1 121 ? 2.085 3.596 11.307 1.00 92.31 121 SER A CA 1
ATOM 901 C C . SER A 1 121 ? 2.125 2.237 10.613 1.00 92.31 121 SER A C 1
ATOM 903 O O . SER A 1 121 ? 1.973 1.191 11.256 1.00 92.31 121 SER A O 1
ATOM 905 N N . LEU A 1 122 ? 2.338 2.216 9.295 1.00 92.88 122 LEU A N 1
ATOM 906 C CA . LEU A 1 122 ? 2.555 0.967 8.563 1.00 92.88 122 LEU A CA 1
ATOM 907 C C . LEU A 1 122 ? 3.908 0.367 8.960 1.00 92.88 122 LEU A C 1
ATOM 909 O O . LEU A 1 122 ? 4.921 1.058 8.961 1.00 92.88 122 LEU A O 1
ATOM 913 N N . THR A 1 123 ? 3.930 -0.928 9.270 1.00 89.69 123 THR A N 1
ATOM 914 C CA . THR A 1 123 ? 5.156 -1.633 9.687 1.00 89.69 123 THR A CA 1
ATOM 915 C C . THR A 1 123 ? 5.508 -2.813 8.798 1.00 89.69 123 THR A C 1
ATOM 917 O O . THR A 1 123 ? 6.685 -3.122 8.633 1.00 89.69 123 THR A O 1
ATOM 920 N N . GLU A 1 124 ? 4.511 -3.480 8.218 1.00 88.00 124 GLU A N 1
ATOM 921 C CA . GLU A 1 124 ? 4.722 -4.651 7.368 1.00 88.00 124 GLU A CA 1
ATOM 922 C C . GLU A 1 124 ? 3.769 -4.621 6.177 1.00 88.00 124 GLU A C 1
ATOM 924 O O . GLU A 1 124 ? 2.620 -4.178 6.282 1.00 88.00 124 GLU A O 1
ATOM 929 N N . LEU A 1 125 ? 4.259 -5.146 5.059 1.00 90.31 125 LEU A N 1
ATOM 930 C CA . LEU A 1 125 ? 3.541 -5.293 3.806 1.00 90.31 125 LEU A CA 1
ATOM 931 C C . LEU A 1 125 ? 3.926 -6.641 3.189 1.00 90.31 125 LEU A C 1
ATOM 933 O O . LEU A 1 125 ? 5.113 -6.910 3.016 1.00 90.31 125 LEU A O 1
ATOM 937 N N . ASP A 1 126 ? 2.943 -7.466 2.832 1.00 86.62 126 ASP A N 1
ATOM 938 C CA . ASP A 1 126 ? 3.176 -8.695 2.065 1.00 86.62 126 ASP A CA 1
ATOM 939 C C . ASP A 1 126 ? 3.070 -8.421 0.555 1.00 86.62 126 ASP A C 1
ATOM 941 O O . ASP A 1 126 ? 2.106 -8.797 -0.116 1.00 86.62 126 ASP A O 1
ATOM 945 N N . ASP A 1 127 ? 4.039 -7.676 0.019 1.00 84.81 127 ASP A N 1
ATOM 946 C CA . ASP A 1 127 ? 4.174 -7.424 -1.419 1.00 84.81 127 ASP A CA 1
ATOM 947 C C . ASP A 1 127 ? 5.651 -7.199 -1.801 1.00 84.81 127 ASP A C 1
ATOM 949 O O . ASP A 1 127 ? 6.553 -7.255 -0.968 1.00 84.81 127 ASP A O 1
ATOM 953 N N . LYS A 1 128 ? 5.921 -6.947 -3.085 1.00 80.00 128 LYS A N 1
ATOM 954 C CA . LYS A 1 128 ? 7.267 -6.615 -3.593 1.00 80.00 128 LYS A CA 1
ATOM 955 C C . LYS A 1 128 ? 7.720 -5.195 -3.251 1.00 80.00 128 LYS A C 1
ATOM 957 O O . LYS A 1 128 ? 8.856 -4.838 -3.565 1.00 80.00 128 LYS A O 1
ATOM 962 N N . GLU A 1 129 ? 6.827 -4.396 -2.682 1.00 87.56 129 GLU A N 1
ATOM 963 C CA . GLU A 1 129 ? 7.111 -3.023 -2.288 1.00 87.56 129 GLU A CA 1
ATOM 964 C C . GLU A 1 129 ? 7.799 -2.990 -0.919 1.00 87.56 129 GLU A C 1
ATOM 966 O O . GLU A 1 129 ? 7.659 -3.896 -0.100 1.00 87.56 129 GLU A O 1
ATOM 971 N N . GLU A 1 130 ? 8.567 -1.937 -0.675 1.00 84.94 130 GLU A N 1
ATOM 972 C CA . GLU A 1 130 ? 9.343 -1.747 0.548 1.00 84.94 130 GLU A CA 1
ATOM 973 C C . GLU A 1 130 ? 8.614 -0.749 1.461 1.00 84.94 130 GLU A C 1
ATOM 975 O O . GLU A 1 130 ? 8.126 0.281 0.991 1.00 84.94 130 GLU A O 1
ATOM 980 N N . VAL A 1 131 ? 8.543 -1.028 2.766 1.00 84.88 131 VAL A N 1
ATOM 981 C CA . VAL A 1 131 ? 8.047 -0.059 3.759 1.00 84.88 131 VAL A CA 1
ATOM 982 C C . VAL A 1 131 ? 9.169 0.934 4.072 1.00 84.88 131 VAL A C 1
ATOM 984 O O . VAL A 1 131 ? 10.306 0.525 4.315 1.00 84.88 131 VAL A O 1
ATOM 987 N N . THR A 1 132 ? 8.880 2.235 4.026 1.00 82.38 132 THR A N 1
ATOM 988 C CA . THR A 1 132 ? 9.856 3.282 4.367 1.00 82.38 132 THR A CA 1
ATOM 989 C C . THR A 1 132 ? 9.974 3.443 5.883 1.00 82.38 132 THR A C 1
ATOM 991 O O . THR A 1 132 ? 9.069 3.071 6.626 1.00 82.38 132 THR A O 1
ATOM 994 N N . GLU A 1 133 ? 11.073 4.034 6.363 1.00 76.25 133 GLU A N 1
ATOM 995 C CA . GLU A 1 133 ? 11.258 4.300 7.803 1.00 76.25 133 GLU A CA 1
ATOM 996 C C . GLU A 1 133 ? 10.178 5.229 8.389 1.00 76.25 133 GLU A C 1
ATOM 998 O O . GLU A 1 133 ? 9.916 5.196 9.586 1.00 76.25 133 GLU A O 1
ATOM 1003 N N . GLU A 1 134 ? 9.518 6.014 7.537 1.00 74.81 134 GLU A N 1
ATOM 1004 C CA . GLU A 1 134 ? 8.433 6.935 7.891 1.00 74.81 134 GLU A CA 1
ATOM 1005 C C . GLU A 1 134 ? 7.036 6.280 7.797 1.00 74.81 134 GLU A C 1
ATOM 1007 O O . GLU A 1 134 ? 6.025 6.968 7.889 1.00 74.81 134 GLU A O 1
ATOM 1012 N N . GLY A 1 135 ? 6.949 4.958 7.592 1.00 75.88 135 GLY A N 1
ATOM 1013 C CA . GLY A 1 135 ? 5.671 4.234 7.505 1.00 75.88 135 GLY A CA 1
ATOM 1014 C C . GLY A 1 135 ? 4.945 4.382 6.161 1.00 75.88 135 GLY A C 1
ATOM 1015 O O . GLY A 1 135 ? 3.752 4.099 6.058 1.00 75.88 135 GLY A O 1
ATOM 1016 N N . GLY A 1 136 ? 5.651 4.821 5.118 1.00 79.75 136 GLY A N 1
ATOM 1017 C CA . GLY A 1 136 ? 5.164 4.862 3.741 1.00 79.75 136 GLY A CA 1
ATOM 1018 C C . GLY A 1 136 ? 5.468 3.578 2.963 1.00 79.75 136 GLY A C 1
ATOM 1019 O O . GLY A 1 136 ? 6.095 2.644 3.459 1.00 79.75 136 GLY A O 1
ATOM 1020 N N . VAL A 1 137 ? 5.042 3.541 1.703 1.00 83.56 137 VAL A N 1
ATOM 1021 C CA . VAL A 1 137 ? 5.262 2.438 0.761 1.00 83.56 137 VAL A CA 1
ATOM 1022 C C . VAL A 1 137 ? 6.080 2.937 -0.421 1.00 83.56 137 VAL A C 1
ATOM 1024 O O . VAL A 1 137 ? 5.721 3.920 -1.066 1.00 83.56 137 VAL A O 1
ATOM 1027 N N . GLN A 1 138 ? 7.166 2.242 -0.746 1.00 87.94 138 GLN A N 1
ATOM 1028 C CA . GLN A 1 138 ? 8.074 2.589 -1.831 1.00 87.94 138 GLN A CA 1
ATOM 1029 C C . GLN A 1 138 ? 8.215 1.438 -2.830 1.00 87.94 138 GLN A C 1
ATOM 1031 O O . GLN A 1 138 ? 8.341 0.275 -2.459 1.00 87.94 138 GLN A O 1
ATOM 1036 N N . ALA A 1 139 ? 8.251 1.774 -4.119 1.00 83.50 139 ALA A N 1
ATOM 1037 C CA . ALA A 1 139 ? 8.343 0.780 -5.176 1.00 83.50 139 ALA A CA 1
ATOM 1038 C C . ALA A 1 139 ? 9.706 0.066 -5.251 1.00 83.50 139 ALA A C 1
ATOM 1040 O O . ALA A 1 139 ? 10.763 0.679 -5.046 1.00 83.50 139 ALA A O 1
ATOM 1041 N N . GLU A 1 140 ? 9.703 -1.205 -5.663 1.00 85.88 140 GLU A N 1
ATOM 1042 C CA . GLU A 1 140 ? 10.932 -1.977 -5.905 1.00 85.88 140 GLU A CA 1
ATOM 1043 C C . GLU A 1 140 ? 11.868 -1.280 -6.924 1.00 85.88 140 GLU A C 1
ATOM 1045 O O . GLU A 1 140 ? 11.453 -0.771 -7.972 1.00 85.88 140 GLU A O 1
ATOM 1050 N N . GLY A 1 141 ? 13.180 -1.290 -6.666 1.00 79.62 141 GLY A N 1
ATOM 1051 C CA . GLY A 1 141 ? 14.167 -0.671 -7.558 1.00 79.62 141 GLY A CA 1
ATOM 1052 C C . GLY A 1 141 ? 14.299 -1.352 -8.933 1.00 79.62 141 GLY A C 1
ATOM 1053 O O . GLY A 1 141 ? 14.298 -2.575 -9.050 1.00 79.62 141 GLY A O 1
ATOM 1054 N N . THR A 1 142 ? 14.515 -0.566 -9.998 1.00 81.69 142 THR A N 1
ATOM 1055 C CA . THR A 1 142 ? 14.654 -1.078 -11.382 1.00 81.69 142 THR A CA 1
ATOM 1056 C C . THR A 1 142 ? 16.086 -1.318 -11.850 1.00 81.69 142 THR A C 1
ATOM 1058 O O . THR A 1 142 ? 16.278 -1.867 -12.931 1.00 81.69 142 THR A O 1
ATOM 1061 N N . LYS A 1 143 ? 17.101 -1.012 -11.030 1.00 83.56 143 LYS A N 1
ATOM 1062 C CA . LYS A 1 143 ? 18.524 -1.039 -11.430 1.00 83.56 143 LYS A CA 1
ATOM 1063 C C . LYS A 1 143 ? 18.949 -2.328 -12.151 1.00 83.56 143 LYS A C 1
ATOM 1065 O O . LYS A 1 143 ? 19.666 -2.263 -13.143 1.00 83.56 143 LYS A O 1
ATOM 1070 N N . LYS A 1 144 ? 18.492 -3.497 -11.677 1.00 83.69 144 LYS A N 1
ATOM 1071 C CA . LYS A 1 144 ? 18.800 -4.800 -12.300 1.00 83.69 144 LYS A CA 1
ATOM 1072 C C . LYS A 1 144 ? 18.187 -4.935 -13.700 1.00 83.69 144 LYS A C 1
ATOM 1074 O O . LYS A 1 144 ? 18.851 -5.415 -14.613 1.00 83.69 144 LYS A 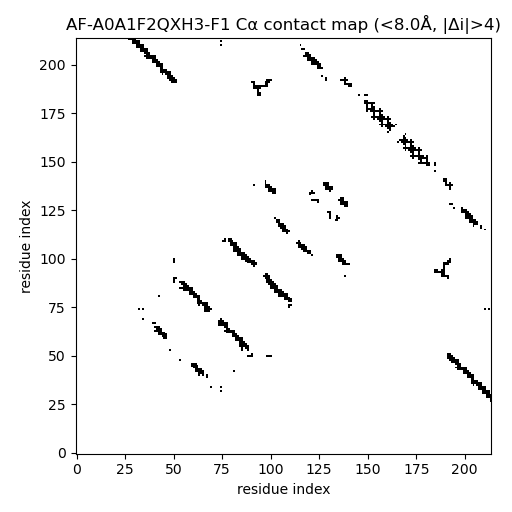O 1
ATOM 1079 N N . ARG A 1 145 ? 16.939 -4.488 -13.877 1.00 85.69 145 ARG A N 1
ATOM 1080 C CA . ARG A 1 145 ? 16.241 -4.482 -15.173 1.00 85.69 145 ARG A CA 1
ATOM 1081 C C . ARG A 1 145 ? 16.897 -3.505 -16.147 1.00 85.69 145 ARG A C 1
ATOM 1083 O O . ARG A 1 145 ? 17.067 -3.837 -17.319 1.00 85.69 145 ARG A O 1
ATOM 1090 N N . ASP A 1 146 ? 17.270 -2.327 -15.663 1.00 83.69 146 ASP A N 1
ATOM 1091 C CA . ASP A 1 146 ? 17.858 -1.272 -16.490 1.00 83.69 146 ASP A CA 1
ATOM 1092 C C . ASP A 1 146 ? 19.239 -1.706 -16.999 1.00 83.69 146 ASP A C 1
ATOM 1094 O O . ASP A 1 146 ? 19.511 -1.642 -18.199 1.00 83.69 146 ASP A O 1
ATOM 1098 N N . ALA A 1 147 ? 20.066 -2.280 -16.116 1.00 85.88 147 ALA A N 1
ATOM 1099 C CA . ALA A 1 147 ? 21.348 -2.874 -16.488 1.00 85.88 147 ALA A CA 1
ATOM 1100 C C . ALA A 1 147 ? 21.186 -4.027 -17.493 1.00 85.88 147 ALA A C 1
ATOM 1102 O O . ALA A 1 147 ? 21.935 -4.098 -18.466 1.00 85.88 147 ALA A O 1
ATOM 1103 N N . ALA A 1 148 ? 20.185 -4.894 -17.306 1.00 88.19 148 ALA A N 1
ATOM 1104 C CA . ALA A 1 148 ? 19.892 -5.968 -18.253 1.00 88.19 148 ALA A CA 1
ATOM 1105 C C . ALA A 1 148 ? 19.458 -5.431 -19.627 1.00 88.19 148 ALA A C 1
ATOM 1107 O O . ALA A 1 148 ? 19.873 -5.969 -20.647 1.00 88.19 148 ALA A O 1
ATOM 1108 N N . THR A 1 149 ? 18.672 -4.352 -19.673 1.00 85.81 149 THR A N 1
ATOM 1109 C CA . THR A 1 149 ? 18.210 -3.731 -20.928 1.00 85.81 149 THR A CA 1
ATOM 1110 C C . THR A 1 149 ? 19.375 -3.123 -21.708 1.00 85.81 149 THR A C 1
ATOM 1112 O O . THR A 1 149 ? 19.522 -3.368 -22.906 1.00 85.81 149 THR A O 1
ATOM 1115 N N . ILE A 1 150 ? 20.245 -2.377 -21.022 1.00 87.12 150 ILE A N 1
ATOM 1116 C CA . ILE A 1 150 ? 21.452 -1.792 -21.618 1.00 87.12 150 ILE A CA 1
ATOM 1117 C C . ILE A 1 150 ? 22.403 -2.902 -22.085 1.00 87.12 150 ILE A C 1
ATOM 1119 O O . ILE A 1 150 ? 22.883 -2.865 -23.217 1.00 87.12 150 ILE A O 1
ATOM 1123 N N . GLY A 1 151 ? 22.633 -3.913 -21.242 1.00 87.56 151 GLY A N 1
ATOM 1124 C CA . GLY A 1 151 ? 23.488 -5.057 -21.556 1.00 87.56 151 GLY A CA 1
ATOM 1125 C C . GLY A 1 151 ? 22.968 -5.896 -22.724 1.00 87.56 151 GLY A C 1
ATOM 1126 O O . GLY A 1 151 ? 23.756 -6.315 -23.567 1.00 87.56 151 GLY A O 1
ATOM 1127 N N . ALA A 1 152 ? 21.651 -6.087 -22.832 1.00 89.25 152 ALA A N 1
ATOM 1128 C CA . ALA A 1 152 ? 21.030 -6.770 -23.964 1.00 89.25 152 ALA A CA 1
ATOM 1129 C C . ALA A 1 152 ? 21.235 -5.990 -25.268 1.00 89.25 152 ALA A C 1
ATOM 1131 O O . ALA A 1 152 ? 21.653 -6.573 -26.268 1.00 89.25 152 ALA A O 1
ATOM 1132 N N . GLY A 1 153 ? 21.012 -4.670 -25.248 1.00 85.25 153 GLY A N 1
ATOM 1133 C CA . GLY A 1 153 ? 21.287 -3.806 -26.397 1.00 85.25 153 GLY A CA 1
ATOM 1134 C C . GLY A 1 153 ? 22.751 -3.888 -26.829 1.00 85.25 153 GLY A C 1
ATOM 1135 O O . GLY A 1 153 ? 23.037 -4.098 -28.008 1.00 85.25 153 GLY A O 1
ATOM 1136 N N . ALA A 1 154 ? 23.675 -3.811 -25.869 1.00 90.06 154 ALA A N 1
ATOM 1137 C CA . ALA A 1 154 ? 25.106 -3.951 -26.116 1.00 90.06 154 ALA A CA 1
ATOM 1138 C C . ALA A 1 154 ? 25.464 -5.322 -26.710 1.00 90.06 154 ALA A C 1
ATOM 1140 O O . ALA A 1 154 ? 26.182 -5.391 -27.700 1.00 90.06 154 ALA A O 1
ATOM 1141 N N . GLY A 1 155 ? 24.940 -6.415 -26.151 1.00 88.50 155 GLY A N 1
ATOM 1142 C CA . GLY A 1 155 ? 25.218 -7.773 -26.623 1.00 88.50 155 GLY A CA 1
ATOM 1143 C C . GLY A 1 155 ? 24.719 -8.022 -28.047 1.00 88.50 155 GLY A C 1
ATOM 1144 O O . GLY A 1 155 ? 25.468 -8.535 -28.879 1.00 88.50 155 GLY A O 1
ATOM 1145 N N . ILE A 1 156 ? 23.487 -7.601 -28.355 1.00 90.19 156 ILE A N 1
ATOM 1146 C CA . ILE A 1 156 ? 22.909 -7.712 -29.704 1.00 90.19 156 ILE A CA 1
ATOM 1147 C C . ILE A 1 156 ? 23.726 -6.882 -30.697 1.00 90.19 156 ILE A C 1
ATOM 1149 O O . ILE A 1 156 ? 24.114 -7.377 -31.756 1.00 90.19 156 ILE A O 1
ATOM 1153 N N . GLY A 1 157 ? 24.035 -5.634 -30.339 1.00 80.25 157 GLY A N 1
ATOM 1154 C CA . GLY A 1 157 ? 24.844 -4.759 -31.176 1.00 80.25 157 GLY A CA 1
ATOM 1155 C C . GLY A 1 157 ? 26.251 -5.313 -31.413 1.00 80.25 157 GLY A C 1
ATOM 1156 O O . GLY A 1 157 ? 26.733 -5.285 -32.544 1.00 80.25 157 GLY A O 1
ATOM 1157 N N . ALA A 1 158 ? 26.886 -5.886 -30.387 1.00 91.31 158 ALA A N 1
ATOM 1158 C CA . ALA A 1 158 ? 28.202 -6.511 -30.489 1.00 91.31 158 ALA A CA 1
ATOM 1159 C C . ALA A 1 158 ? 28.203 -7.716 -31.429 1.00 91.31 158 ALA A C 1
ATOM 1161 O O . ALA A 1 158 ? 29.124 -7.870 -32.227 1.00 91.31 158 ALA A O 1
ATOM 1162 N N . ALA A 1 159 ? 27.169 -8.556 -31.359 1.00 90.31 159 ALA A N 1
ATOM 1163 C CA . ALA A 1 159 ? 27.038 -9.715 -32.232 1.00 90.31 159 ALA A CA 1
ATOM 1164 C C . ALA A 1 159 ? 26.909 -9.289 -33.702 1.00 90.31 159 ALA A C 1
ATOM 1166 O O . ALA A 1 159 ? 27.669 -9.756 -34.549 1.00 90.31 159 ALA A O 1
ATOM 1167 N N . ILE A 1 160 ? 26.006 -8.348 -34.000 1.00 88.38 160 ILE A N 1
ATOM 1168 C CA . ILE A 1 160 ? 25.777 -7.855 -35.368 1.00 88.38 160 ILE A CA 1
ATOM 1169 C C . ILE A 1 160 ? 27.027 -7.148 -35.905 1.00 88.38 160 ILE A C 1
ATOM 1171 O O . ILE A 1 160 ? 27.499 -7.444 -37.003 1.00 88.38 160 ILE A O 1
ATOM 1175 N N . GLY A 1 161 ? 27.600 -6.241 -35.113 1.00 76.62 161 GLY A N 1
ATOM 1176 C CA . GLY A 1 161 ? 28.816 -5.527 -35.484 1.00 76.62 161 GLY A CA 1
ATOM 1177 C C . GLY A 1 161 ? 30.020 -6.460 -35.630 1.00 76.62 161 GLY A C 1
ATOM 1178 O O . GLY A 1 161 ? 30.853 -6.253 -36.509 1.00 76.62 161 GLY A O 1
ATOM 1179 N N . GLY A 1 162 ? 30.096 -7.515 -34.819 1.00 91.88 162 GLY A N 1
ATOM 1180 C CA . GLY A 1 162 ? 31.141 -8.533 -34.885 1.00 91.88 162 GLY A CA 1
ATOM 1181 C C . GLY A 1 162 ? 31.104 -9.341 -36.176 1.00 91.88 162 GLY A C 1
ATOM 1182 O O . GLY A 1 162 ? 32.151 -9.569 -36.778 1.00 91.88 162 GLY A O 1
ATOM 1183 N N . ILE A 1 163 ? 29.904 -9.701 -36.640 1.00 90.75 163 ILE A N 1
ATOM 1184 C CA . ILE A 1 163 ? 29.712 -10.374 -37.931 1.00 90.75 163 ILE A CA 1
ATOM 1185 C C . ILE A 1 163 ? 30.141 -9.457 -39.085 1.00 90.75 163 ILE A C 1
ATOM 1187 O O . ILE A 1 163 ? 30.822 -9.906 -40.002 1.00 90.75 163 ILE A O 1
ATOM 1191 N N . ALA A 1 164 ? 29.779 -8.171 -39.036 1.00 88.94 164 ALA A N 1
ATOM 1192 C CA . ALA A 1 164 ? 30.039 -7.233 -40.130 1.00 88.94 164 ALA A CA 1
ATOM 1193 C C . ALA A 1 164 ? 31.484 -6.697 -40.180 1.00 88.94 164 ALA A C 1
ATOM 1195 O O . ALA A 1 164 ? 31.979 -6.366 -41.254 1.00 88.94 164 ALA A O 1
ATOM 1196 N N . GLY A 1 165 ? 32.157 -6.570 -39.031 1.00 84.25 165 GLY A N 1
ATOM 1197 C CA . GLY A 1 165 ? 33.430 -5.844 -38.922 1.00 84.25 165 GLY A CA 1
ATOM 1198 C C . GLY A 1 165 ? 34.444 -6.437 -37.942 1.00 84.25 165 GLY A C 1
ATOM 1199 O O . GLY A 1 165 ? 35.364 -5.729 -37.518 1.00 84.25 165 GLY A O 1
ATOM 1200 N N . GLY A 1 166 ? 34.281 -7.700 -37.536 1.00 88.19 166 GLY A N 1
ATOM 1201 C CA . GLY A 1 166 ? 35.171 -8.374 -36.588 1.00 88.19 166 GLY A CA 1
ATOM 1202 C C . GLY A 1 166 ? 35.221 -7.675 -35.225 1.00 88.19 166 GLY A C 1
ATOM 1203 O O . GLY A 1 166 ? 34.269 -7.022 -34.808 1.00 88.19 166 GLY A O 1
ATOM 1204 N N . GLY A 1 167 ? 36.351 -7.758 -34.516 1.00 84.50 167 GLY A N 1
ATOM 1205 C CA . GLY A 1 167 ? 36.475 -7.199 -33.159 1.00 84.50 167 GLY A CA 1
ATOM 1206 C C . GLY A 1 167 ? 36.199 -5.690 -33.057 1.00 84.50 167 GLY A C 1
ATOM 1207 O O . GLY A 1 167 ? 35.578 -5.239 -32.095 1.00 84.50 167 GLY A O 1
ATOM 1208 N N . LYS A 1 168 ? 36.590 -4.902 -34.071 1.00 92.06 168 LYS A N 1
ATOM 1209 C CA . LYS A 1 168 ? 36.282 -3.460 -34.122 1.00 92.06 168 LYS A CA 1
ATOM 1210 C C . LYS A 1 168 ? 34.790 -3.214 -34.340 1.00 92.06 168 LYS A C 1
ATOM 1212 O O . LYS A 1 168 ? 34.209 -2.368 -33.664 1.00 92.06 168 LYS A O 1
ATOM 1217 N N . GLY A 1 169 ? 34.168 -3.974 -35.241 1.00 79.94 169 GLY A N 1
ATOM 1218 C CA . GLY A 1 169 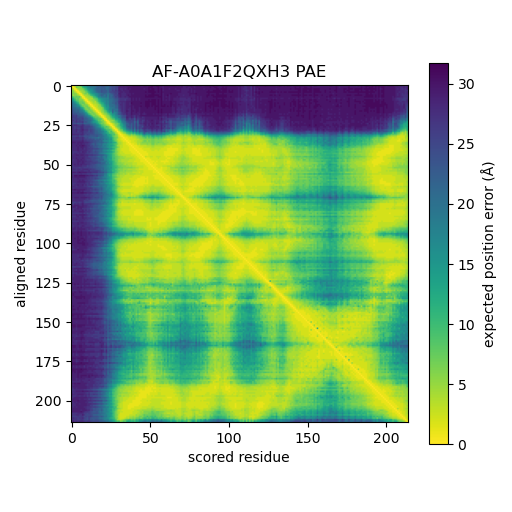? 32.729 -3.904 -35.467 1.00 79.94 169 GLY A CA 1
ATOM 1219 C C . GLY A 1 169 ? 31.930 -4.322 -34.232 1.00 79.94 169 GLY A C 1
ATOM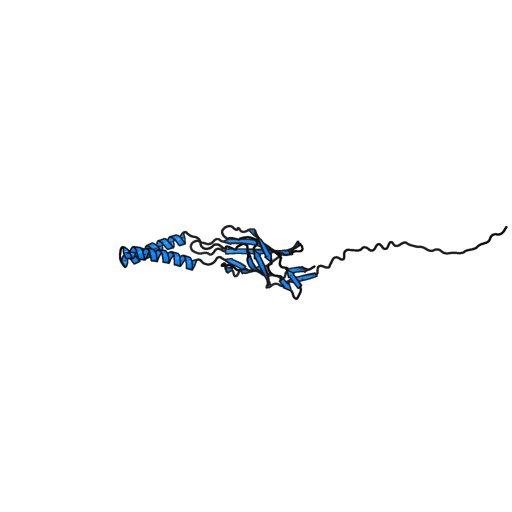 1220 O O . GLY A 1 169 ? 30.956 -3.657 -33.896 1.00 79.94 169 GLY A O 1
ATOM 1221 N N . ALA A 1 170 ? 32.380 -5.340 -33.493 1.00 89.56 170 ALA A N 1
ATOM 1222 C CA . ALA A 1 170 ? 31.758 -5.757 -32.239 1.00 89.56 170 ALA A CA 1
ATOM 1223 C C . ALA A 1 170 ? 31.803 -4.651 -31.176 1.00 89.56 170 ALA A C 1
ATOM 1225 O O . ALA A 1 170 ? 30.795 -4.386 -30.532 1.00 89.56 170 ALA A O 1
ATOM 1226 N N . ALA A 1 171 ? 32.931 -3.954 -31.019 1.00 90.12 171 ALA A N 1
ATOM 1227 C CA . ALA A 1 171 ? 33.035 -2.850 -30.065 1.00 90.12 171 ALA A CA 1
ATOM 1228 C C . ALA A 1 171 ? 32.117 -1.668 -30.431 1.00 90.12 171 ALA A C 1
ATOM 1230 O O . ALA A 1 171 ? 31.408 -1.144 -29.570 1.00 90.12 171 ALA A O 1
ATOM 1231 N N . ILE A 1 172 ? 32.085 -1.274 -31.711 1.00 88.00 172 ILE A N 1
ATOM 1232 C CA . ILE A 1 172 ? 31.210 -0.191 -32.194 1.00 88.00 172 ILE A CA 1
ATOM 1233 C C . ILE A 1 172 ? 29.739 -0.589 -32.048 1.00 88.00 172 ILE A C 1
ATOM 1235 O O . ILE A 1 172 ? 28.935 0.186 -31.532 1.00 88.00 172 ILE A O 1
ATOM 1239 N N . GLY A 1 173 ? 29.396 -1.810 -32.457 1.00 74.75 173 GLY A N 1
ATOM 1240 C CA . GLY A 1 173 ? 28.054 -2.356 -32.329 1.00 74.75 173 GLY A CA 1
ATOM 1241 C C . GLY A 1 173 ? 27.608 -2.444 -30.871 1.00 74.75 173 GLY A C 1
ATOM 1242 O O . GLY A 1 173 ? 26.486 -2.053 -30.558 1.00 74.75 173 GLY A O 1
ATOM 1243 N N . ALA A 1 174 ? 28.494 -2.856 -29.961 1.00 90.25 174 ALA A N 1
ATOM 1244 C CA . ALA A 1 174 ? 28.224 -2.866 -28.527 1.00 90.25 174 ALA A CA 1
ATOM 1245 C C . ALA A 1 174 ? 27.943 -1.463 -27.987 1.00 90.25 174 ALA A C 1
ATOM 1247 O O . ALA A 1 174 ? 26.961 -1.264 -27.278 1.00 90.25 174 ALA A O 1
ATOM 1248 N N . GLY A 1 175 ? 28.775 -0.481 -28.346 1.00 88.50 175 GLY A N 1
ATOM 1249 C CA . GLY A 1 175 ? 28.595 0.908 -27.926 1.00 88.50 175 GLY A CA 1
ATOM 1250 C C . GLY A 1 175 ? 27.283 1.506 -28.435 1.00 88.50 175 GLY A C 1
ATOM 1251 O O . GLY A 1 175 ? 26.525 2.082 -27.656 1.00 88.50 175 GLY A O 1
ATOM 1252 N N . ALA A 1 176 ? 26.969 1.313 -29.719 1.00 87.62 176 ALA A N 1
ATOM 1253 C CA . ALA A 1 176 ? 25.718 1.777 -30.317 1.00 87.62 176 ALA A CA 1
ATOM 1254 C C . ALA A 1 176 ? 24.491 1.078 -29.708 1.00 87.62 176 ALA A C 1
ATOM 1256 O O . ALA A 1 176 ? 23.505 1.730 -29.366 1.00 87.62 176 ALA A O 1
ATOM 1257 N N . GLY A 1 177 ? 24.567 -0.239 -29.509 1.00 79.00 177 GLY A N 1
ATOM 1258 C CA . GLY A 1 177 ? 23.515 -1.026 -28.871 1.00 79.00 177 GLY A CA 1
ATOM 1259 C C . GLY A 1 177 ? 23.291 -0.652 -27.402 1.00 79.00 177 GLY A C 1
ATOM 1260 O O . GLY A 1 177 ? 22.148 -0.541 -26.959 1.00 79.00 177 GLY A O 1
ATOM 1261 N N . ALA A 1 178 ? 24.364 -0.372 -26.658 1.00 86.25 178 ALA A N 1
ATOM 1262 C CA . ALA A 1 178 ? 24.296 0.141 -25.291 1.00 86.25 178 ALA A CA 1
ATOM 1263 C C . ALA A 1 178 ? 23.675 1.544 -25.240 1.00 86.25 178 ALA A C 1
ATOM 1265 O O . ALA A 1 178 ? 22.850 1.818 -24.367 1.00 86.25 178 ALA A O 1
ATOM 1266 N N . ALA A 1 179 ? 24.031 2.429 -26.177 1.00 87.44 179 ALA A N 1
ATOM 1267 C CA . ALA A 1 179 ? 23.453 3.768 -26.279 1.00 87.44 179 ALA A CA 1
ATOM 1268 C C . ALA A 1 179 ? 21.949 3.708 -26.587 1.00 87.44 179 ALA A C 1
ATOM 1270 O O . ALA A 1 179 ? 21.164 4.388 -25.926 1.00 87.44 179 ALA A O 1
ATOM 1271 N N . ALA A 1 180 ? 21.529 2.836 -27.509 1.00 87.00 180 ALA A N 1
ATOM 1272 C CA . ALA A 1 180 ? 20.116 2.593 -27.792 1.00 87.00 180 ALA A CA 1
ATOM 1273 C C . ALA A 1 180 ? 19.373 2.047 -26.558 1.00 87.00 180 ALA A C 1
ATOM 1275 O O . ALA A 1 180 ? 18.333 2.585 -26.180 1.00 87.00 180 ALA A O 1
ATOM 1276 N N . GLY A 1 181 ? 19.932 1.039 -25.876 1.00 81.38 181 GLY A N 1
ATOM 1277 C CA . GLY A 1 181 ? 19.363 0.492 -24.639 1.00 81.38 181 GLY A CA 1
ATOM 1278 C C . GLY A 1 181 ? 19.275 1.526 -23.510 1.00 81.38 181 GLY A C 1
ATOM 1279 O O . GLY A 1 181 ? 18.277 1.583 -22.794 1.00 81.38 181 GLY A O 1
ATOM 1280 N N . THR A 1 182 ? 20.270 2.408 -23.399 1.00 84.62 182 THR A N 1
ATOM 1281 C CA . THR A 1 182 ? 20.249 3.546 -22.467 1.00 84.62 182 THR A CA 1
ATOM 1282 C C . THR A 1 182 ? 19.141 4.526 -22.842 1.00 84.62 182 THR A C 1
ATOM 1284 O O . THR A 1 182 ? 18.389 4.953 -21.971 1.00 84.62 182 THR A O 1
ATOM 1287 N N . GLY A 1 183 ? 18.974 4.835 -24.131 1.00 87.25 183 GLY A N 1
ATOM 1288 C CA . GLY A 1 183 ? 17.874 5.662 -24.631 1.00 87.25 183 GLY A CA 1
ATOM 1289 C C . GLY A 1 183 ? 16.498 5.108 -24.249 1.00 87.25 183 GLY A C 1
ATOM 1290 O O . GLY A 1 183 ? 15.629 5.873 -23.833 1.00 87.25 183 GLY A O 1
ATOM 1291 N N . VAL A 1 184 ? 16.320 3.782 -24.297 1.00 87.12 184 VAL A N 1
ATOM 1292 C CA . VAL A 1 184 ? 15.087 3.125 -23.830 1.00 87.12 184 VAL A CA 1
ATOM 1293 C C . VAL A 1 184 ? 14.873 3.359 -22.336 1.00 87.12 184 VAL A C 1
ATOM 1295 O O . VAL A 1 184 ? 13.799 3.819 -21.955 1.00 87.12 184 VAL A O 1
ATOM 1298 N N . VAL A 1 185 ? 15.889 3.115 -21.500 1.00 84.75 185 VAL A N 1
ATOM 1299 C CA . VAL A 1 185 ? 15.798 3.347 -20.046 1.00 84.75 185 VAL A CA 1
ATOM 1300 C C . VAL A 1 185 ? 15.442 4.806 -19.748 1.00 84.75 185 VAL A C 1
ATOM 1302 O O . VAL A 1 185 ? 14.541 5.059 -18.956 1.00 84.75 185 VAL A O 1
ATOM 1305 N N . LEU A 1 186 ? 16.069 5.766 -20.438 1.00 86.38 186 LEU A N 1
ATOM 1306 C CA . LEU A 1 186 ? 15.785 7.197 -20.280 1.00 86.38 186 LEU A CA 1
ATOM 1307 C C . LEU A 1 186 ? 14.356 7.583 -20.701 1.00 86.38 186 LEU A C 1
ATOM 1309 O O . LEU A 1 186 ? 13.794 8.532 -20.150 1.00 86.38 186 LEU A O 1
ATOM 1313 N N . ALA A 1 187 ? 13.762 6.877 -21.666 1.00 87.81 187 ALA A N 1
ATOM 1314 C CA . ALA A 1 187 ? 12.395 7.123 -22.121 1.00 87.81 187 ALA A CA 1
ATOM 1315 C C . ALA A 1 187 ? 11.339 6.507 -21.183 1.00 87.81 187 ALA A C 1
ATOM 1317 O O . ALA A 1 187 ? 10.246 7.064 -21.013 1.00 87.81 187 ALA A O 1
ATOM 1318 N N . THR A 1 188 ? 11.657 5.373 -20.557 1.00 86.94 188 THR A N 1
ATOM 1319 C CA . THR A 1 188 ? 10.741 4.624 -19.687 1.00 86.94 188 THR A CA 1
ATOM 1320 C C . THR A 1 188 ? 10.778 5.093 -18.236 1.00 86.94 188 THR A C 1
ATOM 1322 O O . THR A 1 188 ? 11.786 5.597 -17.762 1.00 86.94 188 THR A O 1
ATOM 1325 N N . ARG A 1 189 ? 9.663 4.936 -17.512 1.00 88.62 189 ARG A N 1
ATOM 1326 C CA . ARG A 1 189 ? 9.613 5.146 -16.056 1.00 88.62 189 ARG A CA 1
ATOM 1327 C C . ARG A 1 189 ? 9.970 3.870 -15.298 1.00 88.62 189 ARG A C 1
ATOM 1329 O O . ARG A 1 189 ? 9.844 2.769 -15.839 1.00 88.62 189 ARG A O 1
ATOM 1336 N N . GLY A 1 190 ? 10.382 4.049 -14.046 1.00 88.12 190 GLY A N 1
ATOM 1337 C CA . GLY A 1 190 ? 10.573 2.967 -13.091 1.00 88.12 190 GLY A CA 1
ATOM 1338 C C . GLY A 1 190 ? 9.266 2.256 -12.710 1.00 88.12 190 GLY A C 1
ATOM 1339 O O . GLY A 1 190 ? 8.208 2.471 -13.305 1.00 88.12 190 GLY A O 1
ATOM 1340 N N . LYS A 1 191 ? 9.344 1.374 -11.709 1.00 89.62 191 LYS A N 1
ATOM 1341 C CA . LYS A 1 191 ? 8.162 0.714 -11.140 1.00 89.62 191 LYS A CA 1
ATOM 1342 C C . LYS A 1 191 ? 7.349 1.711 -10.315 1.00 89.62 191 LYS A C 1
ATOM 1344 O O . LYS A 1 191 ? 7.910 2.523 -9.587 1.00 89.62 191 LYS A O 1
ATOM 1349 N N . GLU A 1 192 ? 6.035 1.638 -10.464 1.00 92.12 192 GLU A N 1
ATOM 1350 C CA . GLU A 1 192 ? 5.063 2.372 -9.654 1.00 92.12 192 GLU A CA 1
ATOM 1351 C C . GLU A 1 192 ? 4.699 1.520 -8.432 1.00 92.12 192 GLU A C 1
ATOM 1353 O O . GLU A 1 192 ? 4.747 0.295 -8.535 1.00 92.12 192 GLU A O 1
ATOM 1358 N N . VAL A 1 193 ? 4.314 2.151 -7.319 1.00 93.12 193 VAL A N 1
ATOM 1359 C CA . VAL A 1 193 ? 3.745 1.433 -6.170 1.00 93.12 193 VAL A CA 1
ATOM 1360 C C . VAL A 1 193 ? 2.451 0.780 -6.634 1.00 93.12 193 VAL A C 1
ATOM 1362 O O . VAL A 1 193 ? 1.607 1.458 -7.232 1.00 93.12 193 VAL A O 1
ATOM 1365 N N . TYR A 1 194 ? 2.295 -0.517 -6.382 1.00 94.56 194 TYR A N 1
ATOM 1366 C CA . TYR A 1 194 ? 1.137 -1.290 -6.809 1.00 94.56 194 TYR A CA 1
ATOM 1367 C C . TYR A 1 194 ? 0.649 -2.233 -5.705 1.00 94.56 194 TYR A C 1
ATOM 1369 O O . TYR A 1 194 ? 0.917 -3.431 -5.725 1.00 94.56 194 TYR A O 1
ATOM 1377 N N . LEU A 1 195 ? -0.140 -1.692 -4.778 1.00 94.38 195 LEU A N 1
ATOM 1378 C CA . LEU A 1 195 ? -0.777 -2.466 -3.714 1.00 94.38 195 LEU A CA 1
ATOM 1379 C C . LEU A 1 195 ? -2.086 -3.048 -4.230 1.00 94.38 195 LEU A C 1
ATOM 1381 O O . LEU A 1 195 ? -3.027 -2.312 -4.544 1.00 94.38 195 LEU A O 1
ATOM 1385 N N . LYS A 1 196 ? -2.158 -4.370 -4.352 1.00 94.94 196 LYS A N 1
ATOM 1386 C CA . LYS A 1 196 ? -3.353 -5.042 -4.863 1.00 94.94 196 LYS A CA 1
ATOM 1387 C C . LYS A 1 196 ? -4.453 -5.083 -3.811 1.00 94.94 196 LYS A C 1
ATOM 1389 O O . LYS A 1 196 ? -4.221 -5.129 -2.607 1.00 94.94 196 LYS A O 1
ATOM 1394 N N . ARG A 1 197 ? -5.694 -5.182 -4.293 1.00 95.81 197 ARG A N 1
ATOM 1395 C CA . ARG A 1 197 ? -6.773 -5.691 -3.443 1.00 95.81 197 ARG A CA 1
ATOM 1396 C C . ARG A 1 197 ? -6.358 -7.074 -2.936 1.00 95.81 197 ARG A C 1
ATOM 1398 O O . ARG A 1 197 ? -5.969 -7.916 -3.743 1.00 95.81 197 ARG A O 1
ATOM 1405 N N . GLY A 1 198 ? -6.490 -7.305 -1.638 1.00 95.19 198 GLY A N 1
ATOM 1406 C CA . GLY A 1 198 ? -6.071 -8.551 -1.010 1.00 95.19 198 GLY A CA 1
ATOM 1407 C C . GLY A 1 198 ? -4.659 -8.527 -0.422 1.00 95.19 198 GLY A C 1
ATOM 1408 O O . GLY A 1 198 ? -4.312 -9.488 0.251 1.00 95.19 198 GLY A O 1
ATOM 1409 N N . THR A 1 199 ? -3.862 -7.471 -0.631 1.00 95.06 199 THR A N 1
ATOM 1410 C CA . THR A 1 199 ? -2.545 -7.351 0.015 1.00 95.06 199 THR A CA 1
ATOM 1411 C C . THR A 1 199 ? -2.718 -7.289 1.536 1.00 95.06 199 THR A C 1
ATOM 1413 O O . THR A 1 199 ? -3.535 -6.507 2.040 1.00 95.06 199 THR A O 1
ATOM 1416 N N . GLU A 1 200 ? -1.982 -8.136 2.258 1.00 95.12 200 GLU A N 1
ATOM 1417 C CA . GLU A 1 200 ? -1.953 -8.153 3.721 1.00 95.12 200 GLU A CA 1
ATOM 1418 C C . GLU A 1 200 ? -0.954 -7.111 4.232 1.00 95.12 200 GLU A C 1
ATOM 1420 O O . GLU A 1 200 ? 0.164 -6.989 3.728 1.00 95.12 200 GLU A O 1
ATOM 1425 N N . MET A 1 201 ? -1.380 -6.334 5.223 1.00 95.06 201 MET A N 1
ATOM 1426 C CA . MET A 1 201 ? -0.603 -5.253 5.816 1.00 95.06 201 MET A CA 1
ATOM 1427 C C . MET A 1 201 ? -0.675 -5.336 7.338 1.00 95.06 201 MET A C 1
ATOM 1429 O O . MET A 1 201 ? -1.666 -5.815 7.901 1.00 95.06 201 MET A O 1
ATOM 1433 N N . ALA A 1 202 ? 0.366 -4.852 8.011 1.00 95.19 202 ALA A N 1
ATOM 1434 C CA . ALA A 1 202 ? 0.369 -4.691 9.458 1.00 95.19 202 ALA A CA 1
ATOM 1435 C C . ALA A 1 202 ? 0.652 -3.240 9.827 1.00 95.19 202 ALA A C 1
ATOM 1437 O O . ALA A 1 202 ? 1.695 -2.684 9.473 1.00 95.19 202 ALA A O 1
ATOM 1438 N N . ILE A 1 203 ? -0.256 -2.653 10.594 1.00 95.75 203 ILE A N 1
ATOM 1439 C CA . ILE A 1 203 ? -0.056 -1.343 11.214 1.00 95.75 203 ILE A CA 1
ATOM 1440 C C . ILE A 1 203 ? 0.240 -1.517 12.694 1.00 95.75 203 ILE A C 1
ATOM 1442 O O . ILE A 1 203 ? -0.261 -2.448 13.328 1.00 95.75 203 ILE A O 1
ATOM 1446 N N . GLN A 1 204 ? 1.043 -0.624 13.247 1.00 95.06 204 GLN A N 1
ATOM 1447 C CA . GLN A 1 204 ? 1.354 -0.568 14.664 1.00 95.06 204 GLN A CA 1
ATOM 1448 C C . GLN A 1 204 ? 0.746 0.696 15.256 1.00 95.06 204 GLN A C 1
ATOM 1450 O O . GLN A 1 204 ? 0.896 1.769 14.690 1.00 95.06 204 GLN A O 1
ATOM 1455 N N . LEU A 1 205 ? 0.055 0.569 16.388 1.00 94.31 205 LEU A N 1
ATOM 1456 C CA . LEU A 1 205 ? -0.521 1.720 17.078 1.00 94.31 205 LEU A CA 1
ATOM 1457 C C . LEU A 1 205 ? 0.568 2.667 17.585 1.00 94.31 205 LEU A C 1
ATOM 1459 O O . LEU A 1 205 ? 1.417 2.248 18.372 1.00 94.31 205 LEU A O 1
ATOM 1463 N N . ASP A 1 206 ? 0.469 3.943 17.224 1.00 92.38 206 ASP A N 1
ATOM 1464 C CA . ASP A 1 206 ? 1.400 4.985 17.675 1.00 92.38 206 ASP A CA 1
ATOM 1465 C C . ASP A 1 206 ? 1.037 5.502 19.070 1.00 92.38 206 ASP A C 1
ATOM 1467 O O . ASP A 1 206 ? 1.869 6.058 19.779 1.00 92.38 206 ASP A O 1
ATOM 1471 N N . ARG A 1 207 ? -0.227 5.329 19.473 1.00 92.56 207 ARG A N 1
ATOM 1472 C CA . ARG A 1 207 ? -0.735 5.701 20.796 1.00 92.56 207 ARG A CA 1
ATOM 1473 C C . ARG A 1 207 ? -1.757 4.691 21.287 1.00 92.56 207 ARG A C 1
ATOM 1475 O O . ARG A 1 207 ? -2.349 3.941 20.512 1.00 92.56 207 ARG A O 1
ATOM 1482 N N . SER A 1 208 ? -2.017 4.700 22.590 1.00 90.50 208 SER A N 1
ATOM 1483 C CA . SER A 1 208 ? -3.031 3.819 23.162 1.00 90.50 208 SER A CA 1
ATOM 1484 C C . SER A 1 208 ? -4.438 4.134 22.649 1.00 90.50 208 SER A C 1
ATOM 1486 O O . SER A 1 208 ? -4.849 5.295 22.669 1.00 90.50 208 SER A O 1
ATOM 1488 N N . LEU A 1 209 ? -5.191 3.094 22.301 1.00 90.81 209 LEU A N 1
ATOM 1489 C CA . LEU A 1 209 ? -6.574 3.169 21.844 1.00 90.81 209 LEU A CA 1
ATOM 1490 C C . LEU A 1 209 ? -7.518 2.656 22.938 1.00 90.81 209 LEU A C 1
ATOM 1492 O O . LEU A 1 209 ? -7.356 1.540 23.431 1.00 90.81 209 LEU A O 1
ATOM 1496 N N . THR A 1 210 ? -8.509 3.455 23.327 1.00 90.38 210 THR A N 1
ATOM 1497 C CA . THR A 1 210 ? -9.547 3.014 24.270 1.00 90.38 210 THR A CA 1
ATOM 1498 C C . THR A 1 210 ? -10.697 2.413 23.488 1.00 90.38 210 THR A C 1
ATOM 1500 O O . THR A 1 210 ? -11.339 3.103 22.701 1.00 90.38 210 THR A O 1
ATOM 1503 N N . VAL A 1 211 ? -10.965 1.134 23.723 1.00 87.75 211 VAL A N 1
ATOM 1504 C CA . VAL A 1 211 ? -11.994 0.388 23.009 1.00 87.75 211 VAL A CA 1
ATOM 1505 C C . VAL A 1 211 ? -13.119 0.016 23.972 1.00 87.75 211 VAL A C 1
ATOM 1507 O O . VAL A 1 211 ? -12.858 -0.645 24.981 1.00 87.75 211 VAL A O 1
ATOM 1510 N N . PRO A 1 212 ? -14.367 0.412 23.688 1.00 83.31 212 PRO A N 1
ATOM 1511 C CA . PRO A 1 212 ? -15.513 -0.057 24.448 1.00 83.31 212 PRO A CA 1
ATOM 1512 C C . PRO A 1 212 ? -15.792 -1.516 24.073 1.00 83.31 212 PRO A C 1
ATOM 1514 O O . PRO A 1 212 ? -16.171 -1.799 22.936 1.00 83.31 212 PRO A O 1
ATOM 1517 N N . VAL A 1 213 ? -15.601 -2.435 25.021 1.00 75.19 213 VAL A N 1
ATOM 1518 C CA . VAL A 1 213 ? -16.043 -3.826 24.881 1.00 75.19 213 VAL A CA 1
ATOM 1519 C C . VAL A 1 213 ? -17.372 -3.996 25.613 1.00 75.19 213 VAL A C 1
ATOM 1521 O O . VAL A 1 213 ? -17.522 -3.562 26.761 1.00 75.19 213 VAL A O 1
ATOM 1524 N N . ASP A 1 214 ? -18.336 -4.574 24.906 1.00 65.81 214 ASP A N 1
ATOM 1525 C CA . ASP A 1 214 ? -19.668 -4.907 25.413 1.00 65.81 214 ASP A CA 1
ATOM 1526 C C . ASP A 1 214 ? -19.724 -6.392 25.814 1.00 65.81 214 ASP A C 1
ATOM 1528 O O . ASP A 1 214 ? -19.012 -7.207 25.174 1.00 65.81 214 ASP A O 1
#

Sequence (214 aa):
MDVKRTGKTIALAAALLLAGALDLPRLAAATNVKLPEGKKIHFTLNQTLRSDRSREGDKFSGVVSRNVRVGDKTVIPEGAVVRGTVTSVKRSGRVKGKAEMELSFDEIELPNGKTLDLAASLTELDDKEEVTEEGGVQAEGTKKRDAATIGAGAGIGAAIGGIAGGGKGAAIGAGAGAAAGTGVVLATRGKEVYLKRGTEMAIQLDRSLTVPVD

Radius of gyration: 35.83 Å; Cα contacts (8 Å, |Δi|>4): 471; chains: 1; bounding box: 126×26×112 Å

Mean predicted aligned error: 11.37 Å

Secondary structure (DSSP, 8-state):
------------------------------EEEEE-TT-EEEEEESS-EETTT--TT-EEEEEE-S-EEETTEEEE-TT-EEEEEE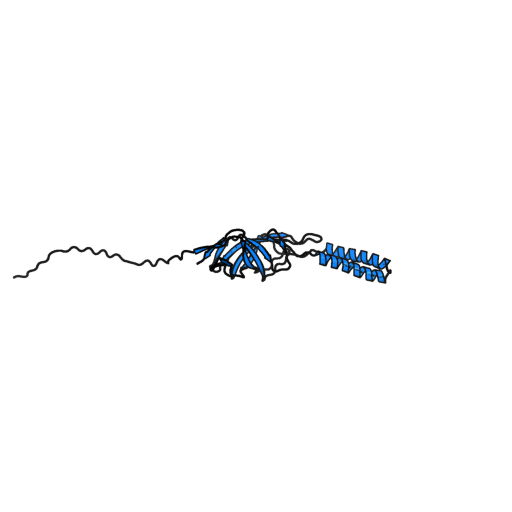EEEEPPPSSS---EEEEEEEEEE-TTS-EEE--EEEEEESSSSEEPTTS-EEPPP-HHHHHHHHHHHHHHHHHHHHHHHHHHHHHHHHHHHHHHHHHHHHHS--PPPEE-TT-EEEEEESS-EEEEE-

Foldseek 3Di:
DDDDDDDDDDDDDDDDDPPPPPPDPPPPPQDKDKDFFQFKFKWFWQAKDWLVPDDFFDKTKTWGPQFGDDPPDGQAHTRKMWIKTWHDWDPFDLQDDWTKTAIAGAWIAGPVRDIFGAGWAWDDWPDQWDQDPRRITTHDDCVVVLVVLLQVLLQVQLVVLCVVPNPVRSNVRSVVRSVVSNVVSNVDGTDIDIGGRGIMTMITGPGMTIGGDD